Protein AF-0000000067822997 (afdb_homodimer)

Secondary structure (DSSP, 8-state):
---------------------EEEEEEEEEEEEEEEEE-TT--EEEEEEEEEEEE-TT--SS-SEEEEEEEEEE--HHHHHHHHHH--TT-EEEEEEEEEEEEEE-TTS-EEEEEEEEEEEEEEEEPPPP-----/---------------------EEEEEEEEEEEEEEEEE-TT--EEEEEEEEEEEE-TT--SS-SEEEEEEEEEE--HHHHHHHHHH--TT-EEEEEEEEEEEEEE-TTS-EEEEEEEEEEEEEEEEPPP------

Sequence (270 aa):
MLRSPITAITRTFSTSAPRAAFAKMQLLGNIGSITQRETKDGVPFLTYSLAVNRYNPQAAEDGNTVADWYNLSVFDEKHIAFFQNHLRGGAQLYVEADVRQRQIVNEEGEGRIVTSLRQTSFDVVRFPKKQEESSMLRSPITAITRTFSTSAPRAAFAKMQLLGNIGSITQRETKDGVPFLTYSLAVNRYNPQAAEDGNTVADWYNLSVFDEKHIAFFQNHLRGGAQLYVEADVRQRQIVNEEGEGRIVTSLRQTSFDVVRFPKKQEESS

pLDDT: mean 81.3, std 21.08, range [33.66, 98.81]

Structure (mmCIF, N/CA/C/O backbone):
data_AF-0000000067822997-model_v1
#
loop_
_entity.id
_entity.type
_entity.pdbx_description
1 polymer 'Single-stranded DNA-binding protein'
#
loop_
_atom_site.group_PDB
_atom_site.id
_atom_site.type_symbol
_atom_site.label_atom_id
_atom_site.label_alt_id
_atom_site.label_comp_id
_atom_site.label_asym_id
_atom_site.label_entity_id
_atom_site.label_seq_id
_atom_site.pdbx_PDB_ins_code
_atom_site.Cartn_x
_atom_site.Cartn_y
_atom_site.Cartn_z
_atom_site.occupancy
_atom_site.B_iso_or_equiv
_atom_site.auth_seq_id
_atom_site.auth_comp_id
_atom_site.auth_asym_id
_atom_site.auth_atom_id
_atom_site.pdbx_PDB_model_num
ATOM 1 N N . MET A 1 1 ? -41.469 34.719 -38.938 1 33.66 1 MET A N 1
ATOM 2 C CA . MET A 1 1 ? -40.125 34.75 -38.344 1 33.66 1 MET A CA 1
ATOM 3 C C . MET A 1 1 ? -40.062 33.969 -37.062 1 33.66 1 MET A C 1
ATOM 5 O O . MET A 1 1 ? -40.594 34.406 -36.031 1 33.66 1 MET A O 1
ATOM 9 N N . LEU A 1 2 ? -40.062 32.531 -37 1 40.56 2 LEU A N 1
ATOM 10 C CA . LEU A 1 2 ? -40.156 31.531 -35.938 1 40.56 2 LEU A CA 1
ATOM 11 C C . LEU A 1 2 ? -38.875 31.547 -35.094 1 40.56 2 LEU A C 1
ATOM 13 O O . LEU A 1 2 ? -37.781 31.281 -35.562 1 40.56 2 LEU A O 1
ATOM 17 N N . ARG A 1 3 ? -38.875 32.469 -34.062 1 46.41 3 ARG A N 1
ATOM 18 C CA . ARG A 1 3 ? -37.812 32.531 -33.094 1 46.41 3 ARG A CA 1
ATOM 19 C C . ARG A 1 3 ? -37.656 31.203 -32.344 1 46.41 3 ARG A C 1
ATOM 21 O O . ARG A 1 3 ? -38.594 30.734 -31.719 1 46.41 3 ARG A O 1
ATOM 28 N N . SER A 1 4 ? -36.812 30.344 -32.844 1 50.19 4 SER A N 1
ATOM 29 C CA . SER A 1 4 ? -36.469 29.094 -32.156 1 50.19 4 SER A CA 1
ATOM 30 C C . SER A 1 4 ? -35.844 29.359 -30.797 1 50.19 4 SER A C 1
ATOM 32 O O . SER A 1 4 ? -34.969 30.203 -30.656 1 50.19 4 SER A O 1
ATOM 34 N N . PRO A 1 5 ? -36.594 29.109 -29.766 1 53.88 5 PRO A N 1
ATOM 35 C CA . PRO A 1 5 ? -36.094 29.312 -28.406 1 53.88 5 PRO A CA 1
ATOM 36 C C . PRO A 1 5 ? -34.719 28.641 -28.203 1 53.88 5 PRO A C 1
ATOM 38 O O . PRO A 1 5 ? -34.438 27.594 -28.781 1 53.88 5 PRO A O 1
ATOM 41 N N . ILE A 1 6 ? -33.688 29.438 -27.984 1 47.06 6 ILE A N 1
ATOM 42 C CA . ILE A 1 6 ? -32.375 28.984 -27.562 1 47.06 6 ILE A CA 1
ATOM 43 C C . ILE A 1 6 ? -32.5 28.156 -26.297 1 47.06 6 ILE A C 1
ATOM 45 O O . ILE A 1 6 ? -33.031 28.609 -25.281 1 47.06 6 ILE A O 1
ATOM 49 N N . THR A 1 7 ? -32.594 26.875 -26.391 1 50.22 7 THR A N 1
ATOM 50 C CA . THR A 1 7 ? -32.531 25.969 -25.25 1 50.22 7 THR A CA 1
ATOM 51 C C . THR A 1 7 ? -31.203 26.188 -24.5 1 50.22 7 THR A C 1
ATOM 53 O O . THR A 1 7 ? -30.125 26.047 -25.078 1 50.22 7 THR A O 1
ATOM 56 N N . ALA A 1 8 ? -31.219 27.047 -23.484 1 43.88 8 ALA A N 1
ATOM 57 C CA . ALA A 1 8 ? -30.078 27.203 -22.594 1 43.88 8 ALA A CA 1
ATOM 58 C C . ALA A 1 8 ? -29.641 25.844 -22.031 1 43.88 8 ALA A C 1
ATOM 60 O O . ALA A 1 8 ? -30.469 25.078 -21.531 1 43.88 8 ALA A O 1
ATOM 61 N N . ILE A 1 9 ? -28.594 25.266 -22.5 1 37.78 9 ILE A N 1
ATOM 62 C CA . ILE A 1 9 ? -27.969 24.094 -21.922 1 37.78 9 ILE A CA 1
ATOM 63 C C . ILE A 1 9 ? -27.516 24.391 -20.5 1 37.78 9 ILE A C 1
ATOM 65 O O . ILE A 1 9 ? -26.656 25.234 -20.281 1 37.78 9 ILE A O 1
ATOM 69 N N . THR A 1 10 ? -28.391 24.359 -19.578 1 40.66 10 THR A N 1
ATOM 70 C CA . THR A 1 10 ? -27.969 24.422 -18.188 1 40.66 10 THR A CA 1
ATOM 71 C C . THR A 1 10 ? -26.859 23.406 -17.906 1 40.66 10 THR A C 1
ATOM 73 O O . THR A 1 10 ? -27.016 22.219 -18.188 1 40.66 10 THR A O 1
ATOM 76 N N . ARG A 1 11 ? -25.641 23.859 -17.984 1 37.78 11 ARG A N 1
ATOM 77 C CA . ARG A 1 11 ? -24.531 23.047 -17.516 1 37.78 11 ARG A CA 1
ATOM 78 C C . ARG A 1 11 ? -24.766 22.578 -16.078 1 37.78 11 ARG A C 1
ATOM 80 O O . ARG A 1 11 ? -24.875 23.406 -15.172 1 37.78 11 ARG A O 1
ATOM 87 N N . THR A 1 12 ? -25.469 21.531 -15.922 1 38.47 12 THR A N 1
ATOM 88 C CA . THR A 1 12 ? -25.578 20.859 -14.633 1 38.47 12 THR A CA 1
ATOM 89 C C . THR A 1 12 ? -24.203 20.688 -14 1 38.47 12 THR A C 1
ATOM 91 O O . THR A 1 12 ? -23.328 20.016 -14.555 1 38.47 12 THR A O 1
ATOM 94 N N . PHE A 1 13 ? -23.734 21.656 -13.289 1 36.03 13 PHE A N 1
ATOM 95 C CA . PHE A 1 13 ? -22.562 21.344 -12.469 1 36.03 13 PHE A CA 1
ATOM 96 C C . PHE A 1 13 ? -22.75 20.016 -11.734 1 36.03 13 PHE A C 1
ATOM 98 O O . PHE A 1 13 ? -23.719 19.859 -10.992 1 36.03 13 PHE A O 1
ATOM 105 N N . SER A 1 14 ? -22.438 19.016 -12.359 1 37.81 14 SER A N 1
ATOM 106 C CA . SER A 1 14 ? -22.375 17.75 -11.648 1 37.81 14 SER A CA 1
ATOM 107 C C . SER A 1 14 ? -21.734 17.922 -10.273 1 37.81 14 SER A C 1
ATOM 109 O O . SER A 1 14 ? -20.734 18.609 -10.125 1 37.81 14 SER A O 1
ATOM 111 N N . THR A 1 15 ? -22.5 18.047 -9.289 1 42.69 15 THR A N 1
ATOM 112 C CA . THR A 1 15 ? -22.031 18.031 -7.91 1 42.69 15 THR A CA 1
ATOM 113 C C . THR A 1 15 ? -20.812 17.109 -7.762 1 42.69 15 THR A C 1
ATOM 115 O O . THR A 1 15 ? -20.891 15.93 -8.086 1 42.69 15 THR A O 1
ATOM 118 N N . SER A 1 16 ? -19.641 17.578 -7.93 1 41.59 16 SER A N 1
ATOM 119 C CA . SER A 1 16 ? -18.438 16.797 -7.707 1 41.59 16 SER A CA 1
ATOM 120 C C . SER A 1 16 ? -18.531 15.969 -6.43 1 41.59 16 SER A C 1
ATOM 122 O O . SER A 1 16 ? -18.766 16.516 -5.352 1 41.59 16 SER A O 1
ATOM 124 N N . ALA A 1 17 ? -19.125 14.836 -6.469 1 43.78 17 ALA A N 1
ATOM 125 C CA . ALA A 1 17 ? -19.125 13.922 -5.324 1 43.78 17 ALA A CA 1
ATOM 126 C C . ALA A 1 17 ? -17.828 14.031 -4.531 1 43.78 17 ALA A C 1
ATOM 128 O O . ALA A 1 17 ? -16.75 14.172 -5.109 1 43.78 17 ALA A O 1
ATOM 129 N N . PRO A 1 18 ? -17.891 14.57 -3.277 1 50.75 18 PRO A N 1
ATOM 130 C CA . PRO A 1 18 ? -16.688 14.609 -2.441 1 50.75 18 PRO A CA 1
ATOM 131 C C . PRO A 1 18 ? -15.719 13.461 -2.746 1 50.75 18 PRO A C 1
ATOM 133 O O . PRO A 1 18 ? -16.156 12.32 -2.932 1 50.75 18 PRO A O 1
ATOM 136 N N . ARG A 1 19 ? -14.695 13.781 -3.498 1 57.59 19 ARG A N 1
ATOM 137 C CA . ARG A 1 19 ? -13.742 12.742 -3.891 1 57.59 19 ARG A CA 1
ATOM 138 C C . ARG A 1 19 ? -13.445 11.805 -2.727 1 57.59 19 ARG A C 1
ATOM 140 O O . ARG A 1 19 ? -13.023 12.242 -1.658 1 57.59 19 ARG A O 1
ATOM 147 N N . ALA A 1 20 ? -13.992 10.617 -2.684 1 72.12 20 ALA A N 1
ATOM 148 C CA . ALA A 1 20 ? -13.93 9.57 -1.663 1 72.12 20 ALA A CA 1
ATOM 149 C C . ALA A 1 20 ? -12.484 9.188 -1.361 1 72.12 20 ALA A C 1
ATOM 151 O O . ALA A 1 20 ? -11.648 9.117 -2.27 1 72.12 20 ALA A O 1
ATOM 152 N N . ALA A 1 21 ? -11.992 9.266 -0.079 1 86.31 21 ALA A N 1
ATOM 153 C CA . ALA A 1 21 ? -10.711 8.742 0.407 1 86.31 21 ALA A CA 1
ATOM 154 C C . ALA A 1 21 ? -10.422 7.371 -0.189 1 86.31 21 ALA A C 1
ATOM 156 O O . ALA A 1 21 ? -11.344 6.59 -0.443 1 86.31 21 ALA A O 1
ATOM 157 N N . PHE A 1 22 ? -9.195 7.242 -0.663 1 94.56 22 PHE A N 1
ATOM 158 C CA . PHE A 1 22 ? -8.828 5.922 -1.162 1 94.56 22 PHE A CA 1
ATOM 159 C C . PHE A 1 22 ? -7.395 5.574 -0.777 1 94.56 22 PHE A C 1
ATOM 161 O O . PHE A 1 22 ? -6.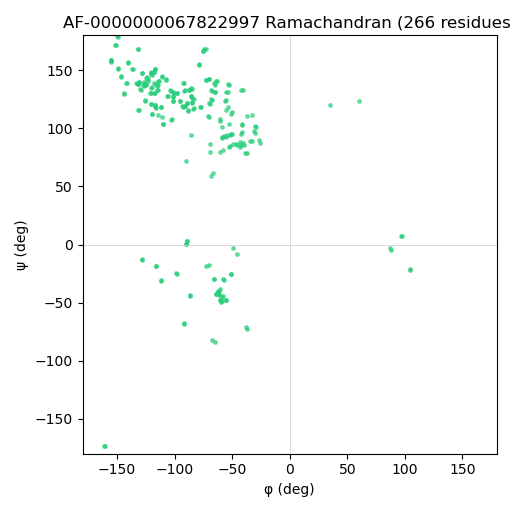613 6.453 -0.41 1 94.56 22 PHE A O 1
ATOM 168 N N . ALA A 1 23 ? -7.105 4.262 -0.738 1 97.38 23 ALA A N 1
ATOM 169 C CA . ALA A 1 23 ? -5.77 3.682 -0.617 1 97.38 23 ALA A CA 1
ATOM 170 C C . ALA A 1 23 ? -5.551 2.588 -1.659 1 97.38 23 ALA A C 1
ATOM 172 O O . ALA A 1 23 ? -6.258 1.578 -1.667 1 97.38 23 ALA A O 1
ATOM 173 N N . LYS A 1 24 ? -4.602 2.854 -2.545 1 98.06 24 LYS A N 1
ATOM 174 C CA . LYS A 1 24 ? -4.301 1.916 -3.623 1 98.06 24 LYS A CA 1
ATOM 175 C C . LYS A 1 24 ? -2.809 1.603 -3.682 1 98.06 24 LYS A C 1
ATOM 177 O O . LYS A 1 24 ? -1.977 2.459 -3.375 1 98.06 24 LYS A O 1
ATOM 182 N N . MET A 1 25 ? -2.557 0.343 -4.102 1 98.69 25 MET A N 1
ATOM 183 C CA . MET A 1 25 ? -1.164 -0.068 -4.25 1 98.69 25 MET A CA 1
ATOM 184 C C . MET A 1 25 ? -0.896 -0.591 -5.656 1 98.69 25 MET A C 1
ATOM 186 O O . MET A 1 25 ? -1.765 -1.218 -6.266 1 98.69 25 MET A O 1
ATOM 190 N N . GLN A 1 26 ? 0.27 -0.285 -6.137 1 98.5 26 GLN A N 1
ATOM 191 C CA . GLN A 1 26 ? 0.81 -0.817 -7.383 1 98.5 26 GLN A CA 1
ATOM 192 C C . GLN A 1 26 ? 2.066 -1.645 -7.129 1 98.5 26 GLN A C 1
ATOM 194 O O . GLN A 1 26 ? 2.988 -1.19 -6.449 1 98.5 26 GLN A O 1
ATOM 199 N N . LEU A 1 27 ? 2.047 -2.83 -7.703 1 98.06 27 LEU A N 1
ATOM 200 C CA . LEU A 1 27 ? 3.141 -3.762 -7.441 1 98.06 27 LEU A CA 1
ATOM 201 C C . LEU A 1 27 ? 3.664 -4.359 -8.742 1 98.06 27 LEU A C 1
ATOM 203 O O . LEU A 1 27 ? 2.885 -4.668 -9.648 1 98.06 27 LEU A O 1
ATOM 207 N N . LEU A 1 28 ? 4.922 -4.438 -8.789 1 97.75 28 LEU A N 1
ATOM 208 C CA . LEU A 1 28 ? 5.582 -5.266 -9.789 1 97.75 28 LEU A CA 1
ATOM 209 C C . LEU A 1 28 ? 6.426 -6.352 -9.133 1 97.75 28 LEU A C 1
ATOM 211 O O . LEU A 1 28 ? 7.391 -6.047 -8.422 1 97.75 28 LEU A O 1
ATOM 215 N N . GLY A 1 29 ? 6.008 -7.531 -9.312 1 96.94 29 GLY A N 1
ATOM 216 C CA . GLY A 1 29 ? 6.695 -8.633 -8.656 1 96.94 29 GLY A CA 1
ATOM 217 C C . GLY A 1 29 ? 6.398 -9.984 -9.289 1 96.94 29 GLY A C 1
ATOM 218 O O . GLY A 1 29 ? 5.777 -10.055 -10.352 1 96.94 29 GLY A O 1
ATOM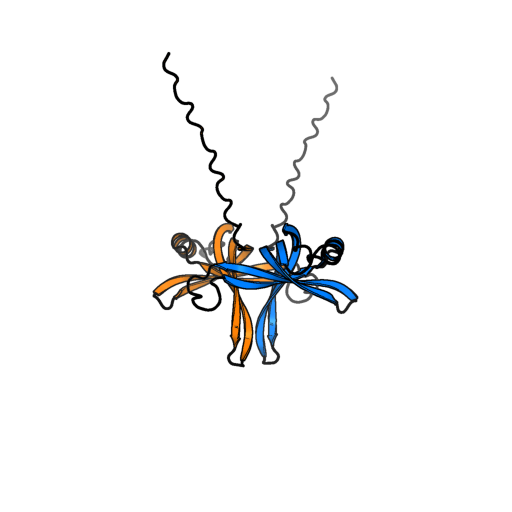 219 N N . ASN A 1 30 ? 6.902 -11.07 -8.641 1 96.38 30 ASN A N 1
ATOM 220 C CA . ASN A 1 30 ? 6.734 -12.438 -9.125 1 96.38 30 ASN A CA 1
ATOM 221 C C . ASN A 1 30 ? 5.863 -13.266 -8.18 1 96.38 30 ASN A C 1
ATOM 223 O O . ASN A 1 30 ? 6.023 -13.195 -6.961 1 96.38 30 ASN A O 1
ATOM 227 N N . ILE A 1 31 ? 5.062 -14.055 -8.844 1 97.88 31 ILE A N 1
ATOM 228 C CA . ILE A 1 31 ? 4.195 -14.914 -8.039 1 97.88 31 ILE A CA 1
ATOM 229 C C . ILE A 1 31 ? 5.039 -15.953 -7.305 1 97.88 31 ILE A C 1
ATOM 231 O O . ILE A 1 31 ? 5.93 -16.562 -7.895 1 97.88 31 ILE A O 1
ATOM 235 N N . GLY A 1 32 ? 4.77 -16.078 -6.07 1 97 32 GLY A N 1
ATOM 236 C CA . GLY A 1 32 ? 5.324 -17.188 -5.297 1 97 32 GLY A CA 1
ATOM 237 C C . GLY A 1 32 ? 4.426 -18.406 -5.262 1 97 32 GLY A C 1
ATOM 238 O O . GLY A 1 32 ? 4.73 -19.422 -5.891 1 97 32 GLY A O 1
ATOM 239 N N . SER A 1 33 ? 3.279 -18.25 -4.59 1 97.56 33 SER A N 1
ATOM 240 C CA . SER A 1 33 ? 2.311 -19.328 -4.473 1 97.56 33 SER A CA 1
ATOM 241 C C . SER A 1 33 ? 0.886 -18.828 -4.68 1 97.56 33 SER A C 1
ATOM 243 O O . SER A 1 33 ? 0.601 -17.656 -4.445 1 97.56 33 SER A O 1
ATOM 245 N N . ILE A 1 34 ? 0.099 -19.781 -5.176 1 98 34 ILE A N 1
ATOM 246 C CA . ILE A 1 34 ? -1.312 -19.484 -5.395 1 98 34 ILE A CA 1
ATOM 247 C C . ILE A 1 34 ? -2.176 -20.453 -4.59 1 98 34 ILE A C 1
ATOM 249 O O . ILE A 1 34 ? -1.945 -21.656 -4.609 1 98 34 ILE A O 1
ATOM 253 N N . THR A 1 35 ? -3.133 -19.922 -3.855 1 98.25 35 THR A N 1
ATOM 254 C CA . THR A 1 35 ? -4 -20.734 -3.02 1 98.25 35 THR A CA 1
ATOM 255 C C . THR A 1 35 ? -5.465 -20.406 -3.268 1 98.25 35 THR A C 1
ATOM 257 O O . THR A 1 35 ? -5.844 -19.219 -3.295 1 98.25 35 THR A O 1
ATOM 260 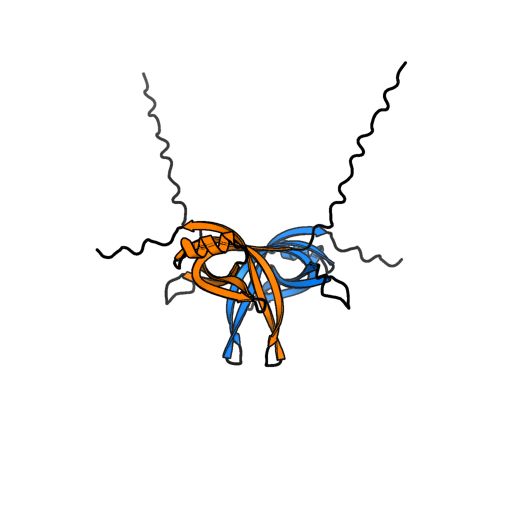N N . GLN A 1 36 ? -6.211 -21.469 -3.42 1 97.31 36 GLN A N 1
ATOM 261 C CA . GLN A 1 36 ? -7.652 -21.266 -3.527 1 97.31 36 GLN A CA 1
ATOM 262 C C . GLN A 1 36 ? -8.305 -21.203 -2.148 1 97.31 36 GLN A C 1
ATOM 264 O O . GLN A 1 36 ? -7.949 -21.969 -1.25 1 97.31 36 GLN A O 1
ATOM 269 N N . ARG A 1 37 ? -9.203 -20.188 -2 1 97.38 37 ARG A N 1
ATOM 270 C CA . ARG A 1 37 ? -9.883 -19.984 -0.725 1 97.38 37 ARG A CA 1
ATOM 271 C C . ARG A 1 37 ? -11.383 -19.812 -0.924 1 97.38 37 ARG A C 1
ATOM 273 O O . ARG A 1 37 ? -11.867 -19.797 -2.059 1 97.38 37 ARG A O 1
ATOM 280 N N . GLU A 1 38 ? -12.086 -19.875 0.251 1 96.69 38 GLU A N 1
ATOM 281 C CA . GLU A 1 38 ? -13.516 -19.609 0.293 1 96.69 38 GLU A CA 1
ATOM 282 C C . GLU A 1 38 ? -13.906 -18.844 1.552 1 96.69 38 GLU A C 1
ATOM 284 O O . GLU A 1 38 ? -13.398 -19.125 2.639 1 96.69 38 GLU A O 1
ATOM 289 N N . THR A 1 39 ? -14.812 -17.875 1.353 1 96 39 THR A N 1
ATOM 290 C CA . THR A 1 39 ? -15.312 -17.156 2.52 1 96 39 THR A CA 1
ATOM 291 C C . THR A 1 39 ? -16.25 -18.031 3.336 1 96 39 THR A C 1
ATOM 293 O O . THR A 1 39 ? -16.625 -19.125 2.902 1 96 39 THR A O 1
ATOM 296 N N . LYS A 1 40 ? -16.5 -17.484 4.5 1 94.5 40 LYS A N 1
ATOM 297 C CA . LYS A 1 40 ? -17.438 -18.219 5.371 1 94.5 40 LYS A CA 1
ATOM 298 C C . LYS A 1 40 ? -18.781 -18.422 4.688 1 94.5 40 LYS A C 1
ATOM 300 O O . LYS A 1 40 ? -19.422 -19.453 4.879 1 94.5 40 LYS A O 1
ATOM 305 N N . ASP A 1 41 ? -19.203 -17.547 3.803 1 94.06 41 ASP A N 1
ATOM 306 C CA . ASP A 1 41 ? -20.484 -17.594 3.117 1 94.06 41 ASP A CA 1
ATOM 307 C C . ASP A 1 41 ? -20.375 -18.375 1.807 1 94.06 41 ASP A C 1
ATOM 309 O O . ASP A 1 41 ? -21.312 -18.359 0.994 1 94.06 41 ASP A O 1
ATOM 313 N N . GLY A 1 42 ? -19.203 -18.891 1.475 1 94.69 42 GLY A N 1
ATOM 314 C CA . GLY A 1 42 ? -19.062 -19.781 0.333 1 94.69 42 GLY A CA 1
ATOM 315 C C . GLY A 1 42 ? -18.578 -19.078 -0.918 1 94.69 42 GLY A C 1
ATOM 316 O O . GLY A 1 42 ? -18.609 -19.641 -2.012 1 94.69 42 GLY A O 1
ATOM 317 N N . VAL A 1 43 ? -18.234 -17.875 -0.758 1 95.38 43 VAL A N 1
ATOM 318 C CA . VAL A 1 43 ? -17.766 -17.125 -1.922 1 95.38 43 VAL A CA 1
ATOM 319 C C . VAL A 1 43 ? -16.312 -17.531 -2.223 1 95.38 43 VAL A C 1
ATOM 321 O O . VAL A 1 43 ? -15.43 -17.344 -1.384 1 95.38 43 VAL A O 1
ATOM 324 N N . PRO A 1 44 ? -16.141 -18.094 -3.428 1 96.75 44 PRO A N 1
ATOM 325 C CA . PRO A 1 44 ? -14.766 -18.453 -3.779 1 96.75 44 PRO A CA 1
ATOM 326 C C . PRO A 1 44 ? -13.883 -17.234 -4.031 1 96.75 44 PRO A C 1
ATOM 328 O O . PRO A 1 44 ? -14.359 -16.219 -4.559 1 96.75 44 PRO A O 1
ATOM 331 N N . PHE A 1 45 ? -12.625 -17.297 -3.605 1 98.12 45 PHE A N 1
ATOM 332 C CA . PHE A 1 45 ? -11.609 -16.312 -3.969 1 98.12 45 PHE A CA 1
ATOM 333 C C . PHE A 1 45 ? -10.227 -16.953 -3.986 1 98.12 45 PHE A C 1
ATOM 335 O O . PHE A 1 45 ? -10.086 -18.156 -3.775 1 98.12 45 PHE A O 1
ATOM 342 N N . LEU A 1 46 ? -9.258 -16.219 -4.461 1 98.19 46 LEU A N 1
ATOM 343 C CA . LEU A 1 46 ? -7.883 -16.688 -4.609 1 98.19 46 LEU A CA 1
ATOM 344 C C . LEU A 1 46 ? -6.914 -15.75 -3.887 1 98.19 46 LEU A C 1
ATOM 346 O O . LEU A 1 46 ? -7.117 -14.539 -3.863 1 98.19 46 LEU A O 1
ATOM 350 N N . THR A 1 47 ? -5.973 -16.344 -3.215 1 98.62 47 THR A N 1
ATOM 351 C CA . THR A 1 47 ? -4.875 -15.539 -2.695 1 98.62 47 THR A CA 1
ATOM 352 C C . THR A 1 47 ? -3.549 -15.953 -3.328 1 98.62 47 THR A C 1
ATOM 354 O O . THR A 1 47 ? -3.4 -17.094 -3.77 1 98.62 47 THR A O 1
ATOM 357 N N . TYR A 1 48 ? -2.645 -15.055 -3.432 1 98.62 48 TYR A N 1
ATOM 358 C CA . TYR A 1 48 ? -1.3 -15.391 -3.885 1 98.62 48 TYR A CA 1
ATOM 359 C C . TYR A 1 48 ? -0.265 -14.461 -3.254 1 98.62 48 TYR A C 1
ATOM 361 O O . TYR A 1 48 ? -0.591 -13.352 -2.836 1 98.62 48 TYR A O 1
ATOM 369 N N . SER A 1 49 ? 0.868 -15 -3.123 1 97.81 49 SER A N 1
ATOM 370 C CA . SER A 1 49 ? 1.993 -14.195 -2.66 1 97.81 49 SER A CA 1
ATOM 371 C C . SER A 1 49 ? 2.766 -13.602 -3.834 1 97.81 49 SER A C 1
ATOM 373 O O . SER A 1 49 ? 2.945 -14.258 -4.863 1 97.81 49 SER A O 1
ATOM 375 N N . LEU A 1 50 ? 3.17 -12.375 -3.715 1 97.56 50 LEU A N 1
ATOM 376 C CA . LEU A 1 50 ? 3.951 -11.664 -4.719 1 97.56 50 LEU A CA 1
ATOM 377 C C . LEU A 1 50 ? 5.285 -11.203 -4.145 1 97.56 50 LEU A C 1
ATOM 379 O O . LEU A 1 50 ? 5.316 -10.469 -3.154 1 97.56 50 LEU A O 1
ATOM 383 N N . ALA A 1 51 ? 6.324 -11.68 -4.789 1 95.75 51 ALA A N 1
ATOM 384 C CA . ALA A 1 51 ? 7.672 -11.289 -4.375 1 95.75 51 ALA A CA 1
ATOM 385 C C . ALA A 1 51 ? 8.117 -10.016 -5.086 1 95.75 51 ALA A C 1
ATOM 387 O O . ALA A 1 51 ? 8.258 -10 -6.312 1 95.75 51 ALA A O 1
ATOM 388 N N . VAL A 1 52 ? 8.328 -8.961 -4.34 1 95.06 52 VAL A N 1
ATOM 389 C CA . VAL A 1 52 ? 8.906 -7.734 -4.867 1 95.06 52 VAL A CA 1
ATOM 390 C C . VAL A 1 52 ? 10.375 -7.641 -4.453 1 95.06 52 VAL A C 1
ATOM 392 O O . VAL A 1 52 ? 10.68 -7.371 -3.289 1 95.06 52 VAL A O 1
ATOM 395 N N . ASN A 1 53 ? 11.234 -7.848 -5.43 1 89.38 53 ASN A N 1
ATOM 396 C CA . ASN A 1 53 ? 12.664 -7.934 -5.168 1 89.38 53 ASN A CA 1
ATOM 397 C C . ASN A 1 53 ? 13.328 -6.559 -5.191 1 89.38 53 ASN A C 1
ATOM 399 O O . ASN A 1 53 ? 13.031 -5.738 -6.062 1 89.38 53 ASN A O 1
ATOM 403 N N . ARG A 1 54 ? 14.117 -6.434 -4.121 1 81.44 54 ARG A N 1
ATOM 404 C CA . ARG A 1 54 ? 14.859 -5.176 -4.043 1 81.44 54 ARG A CA 1
ATOM 405 C C . ARG A 1 54 ? 16.359 -5.434 -3.941 1 81.44 54 ARG A C 1
ATOM 407 O O . ARG A 1 54 ? 16.781 -6.445 -3.383 1 81.44 54 ARG A O 1
ATOM 414 N N . TYR A 1 55 ? 17.078 -4.531 -4.645 1 71.44 55 TYR A N 1
ATOM 415 C CA . TYR A 1 55 ? 18.531 -4.617 -4.527 1 71.44 55 TYR A CA 1
ATOM 416 C C . TYR A 1 55 ? 19 -4.168 -3.148 1 71.44 55 TYR A C 1
ATOM 418 O O . TYR A 1 55 ? 18.531 -3.15 -2.631 1 71.44 55 TYR A O 1
ATOM 426 N N . ASN A 1 56 ? 19.5 -5.086 -2.289 1 64.62 56 ASN A N 1
ATOM 427 C CA . ASN A 1 56 ? 20.109 -4.719 -1.013 1 64.62 56 ASN A CA 1
ATOM 428 C C . ASN A 1 56 ? 21.609 -4.965 -1.018 1 64.62 56 ASN A C 1
ATOM 430 O O . ASN A 1 56 ? 22.062 -6.109 -0.93 1 64.62 56 ASN A O 1
ATOM 434 N N . PRO A 1 57 ? 22.391 -3.871 -1.148 1 61.72 57 PRO A N 1
ATOM 435 C CA . PRO A 1 57 ? 23.844 -4.039 -1.178 1 61.72 57 PRO A CA 1
ATOM 436 C C . PRO A 1 57 ? 24.391 -4.676 0.098 1 61.72 57 PRO A C 1
ATOM 438 O O . PRO A 1 57 ? 25.438 -5.328 0.068 1 61.72 57 PRO A O 1
ATOM 441 N N . GLN A 1 58 ? 23.828 -4.316 1.22 1 58.84 58 GLN A N 1
ATOM 442 C CA . GLN A 1 58 ? 24.391 -4.816 2.473 1 58.84 58 GLN A CA 1
ATOM 443 C C . GLN A 1 58 ? 24.078 -6.297 2.664 1 58.84 58 GLN A C 1
ATOM 445 O O . GLN A 1 58 ? 24.641 -6.953 3.535 1 58.84 58 GLN A O 1
ATOM 450 N N . ALA A 1 59 ? 23.188 -6.707 2 1 56.53 59 ALA A N 1
ATOM 451 C CA . ALA A 1 59 ? 22.891 -8.133 2.113 1 56.53 59 ALA A CA 1
ATOM 452 C C . ALA A 1 59 ? 24.047 -8.977 1.55 1 56.53 59 ALA A C 1
ATOM 454 O O . ALA A 1 59 ? 24.188 -9.086 0.331 1 56.53 59 ALA A O 1
ATOM 455 N N . ALA A 1 60 ? 25.219 -8.844 2.145 1 46.84 60 ALA A N 1
ATOM 456 C CA . ALA A 1 60 ? 26.469 -9.516 1.774 1 46.84 60 ALA A CA 1
ATOM 457 C C . ALA A 1 60 ? 26.188 -10.953 1.319 1 46.84 60 ALA A C 1
ATOM 459 O O . ALA A 1 60 ? 26.766 -11.406 0.326 1 46.84 60 ALA A O 1
ATOM 460 N N . GLU A 1 61 ? 25.844 -11.852 2.355 1 48.25 61 GLU A N 1
ATOM 461 C CA . GLU A 1 61 ? 26.156 -13.273 2.201 1 48.25 61 GLU A CA 1
ATOM 462 C C . GLU A 1 61 ? 25.312 -13.906 1.103 1 48.25 61 GLU A C 1
ATOM 464 O O . GLU A 1 61 ? 25.812 -14.703 0.306 1 48.25 61 GLU A O 1
ATOM 469 N N . ASP A 1 62 ? 23.938 -14.359 1.321 1 46.41 62 ASP A N 1
ATOM 470 C CA . ASP A 1 62 ? 23.172 -15.281 0.487 1 46.41 62 ASP A CA 1
ATOM 471 C C . ASP A 1 62 ? 22.406 -14.523 -0.595 1 46.41 62 ASP A C 1
ATOM 473 O O . ASP A 1 62 ? 21.281 -14.055 -0.358 1 46.41 62 ASP A O 1
ATOM 477 N N . GLY A 1 63 ? 23 -13.953 -1.652 1 54.22 63 GLY A N 1
ATOM 478 C CA . GLY A 1 63 ? 22.625 -13.258 -2.867 1 54.22 63 GLY A CA 1
ATOM 479 C C . GLY A 1 63 ? 21.844 -11.984 -2.598 1 54.22 63 GLY A C 1
ATOM 480 O O . GLY A 1 63 ? 21.188 -11.852 -1.56 1 54.22 63 GLY A O 1
ATOM 481 N N . ASN A 1 64 ? 22.266 -10.703 -3.096 1 62.84 64 ASN A N 1
ATOM 482 C CA . ASN A 1 64 ? 22.062 -9.258 -3.01 1 62.84 64 ASN A CA 1
ATOM 483 C C . ASN A 1 64 ? 20.594 -8.891 -3.125 1 62.84 64 ASN A C 1
ATOM 485 O O . ASN A 1 64 ? 20.234 -7.711 -3.055 1 62.84 64 ASN A O 1
ATOM 489 N N . THR A 1 65 ? 19.703 -9.945 -3.352 1 68.06 65 THR A N 1
ATOM 490 C CA . THR A 1 65 ? 18.328 -9.492 -3.592 1 68.06 65 THR A CA 1
ATOM 491 C C . THR A 1 65 ? 17.406 -9.953 -2.473 1 68.06 65 THR A C 1
ATOM 493 O O . THR A 1 65 ? 17.422 -11.125 -2.086 1 68.06 65 THR A O 1
ATOM 496 N N . VAL A 1 66 ? 16.875 -9.094 -1.631 1 80.06 66 VAL A N 1
ATOM 497 C CA . VAL A 1 66 ? 15.859 -9.367 -0.615 1 80.06 66 VAL A CA 1
ATOM 498 C C . VAL A 1 66 ? 14.469 -9.117 -1.187 1 80.06 66 VAL A C 1
ATOM 500 O O . VAL A 1 66 ? 14.258 -8.133 -1.899 1 80.06 66 VAL A O 1
ATOM 503 N N . ALA A 1 67 ? 13.555 -10.133 -0.936 1 87.75 67 ALA A N 1
ATOM 504 C CA . ALA A 1 67 ? 12.195 -9.984 -1.445 1 87.75 67 ALA A CA 1
ATOM 505 C C . ALA A 1 67 ? 11.242 -9.523 -0.345 1 87.75 67 ALA A C 1
ATOM 507 O O . ALA A 1 67 ? 11.312 -10.008 0.785 1 87.75 67 ALA A O 1
ATOM 508 N N . ASP A 1 68 ? 10.469 -8.5 -0.645 1 92 68 ASP A N 1
ATOM 509 C CA . ASP A 1 68 ? 9.273 -8.195 0.137 1 92 68 ASP A CA 1
ATOM 510 C C . ASP A 1 68 ? 8.07 -8.992 -0.356 1 92 68 ASP A C 1
ATOM 512 O O . ASP A 1 68 ? 7.742 -8.961 -1.544 1 92 68 ASP A O 1
ATOM 516 N N . TRP A 1 69 ? 7.445 -9.656 0.563 1 93.38 69 TRP A N 1
ATOM 517 C CA . TRP A 1 69 ? 6.328 -10.5 0.167 1 93.38 69 TRP A CA 1
ATOM 518 C C . TRP A 1 69 ? 4.996 -9.828 0.473 1 93.38 69 TRP A C 1
ATOM 520 O O . TRP A 1 69 ? 4.766 -9.367 1.596 1 93.38 69 TRP A O 1
ATOM 530 N N . TYR A 1 70 ? 4.199 -9.766 -0.542 1 96.44 70 TYR A N 1
ATOM 531 C CA . TYR A 1 70 ? 2.85 -9.227 -0.435 1 96.44 70 TYR A CA 1
ATOM 532 C C . TYR A 1 70 ? 1.809 -10.312 -0.679 1 96.44 70 TYR A C 1
ATOM 534 O O . TYR A 1 70 ? 1.91 -11.078 -1.645 1 96.44 70 TYR A O 1
ATOM 542 N N . ASN A 1 71 ? 0.849 -10.344 0.196 1 96.69 71 ASN A N 1
ATOM 543 C CA . ASN A 1 71 ? -0.259 -11.273 0.01 1 96.69 71 ASN A CA 1
ATOM 544 C C . ASN A 1 71 ? -1.491 -10.578 -0.553 1 96.69 71 ASN A C 1
ATOM 546 O O . ASN A 1 71 ? -2.016 -9.641 0.06 1 96.69 71 ASN A O 1
ATOM 550 N N . LEU A 1 72 ? -1.968 -11.07 -1.686 1 98.5 72 LEU A N 1
ATOM 551 C CA . LEU A 1 72 ? -3.092 -10.43 -2.365 1 98.5 72 LEU A CA 1
ATOM 552 C C . LEU A 1 72 ? -4.285 -11.383 -2.449 1 98.5 72 LEU A C 1
ATOM 554 O O . LEU A 1 72 ? -4.109 -12.594 -2.596 1 98.5 72 LEU A O 1
ATOM 558 N N . SER A 1 73 ? -5.43 -10.789 -2.42 1 98.69 73 SER A N 1
ATOM 559 C CA . SER A 1 73 ? -6.672 -11.531 -2.615 1 98.69 73 SER A CA 1
ATOM 560 C C . SER A 1 73 ? -7.332 -11.164 -3.938 1 98.69 73 SER A C 1
ATOM 562 O O . SER A 1 73 ? -7.336 -10 -4.332 1 98.69 73 SER A O 1
ATOM 564 N N . VAL A 1 74 ? -7.949 -12.148 -4.551 1 98.75 74 VAL A N 1
ATOM 565 C CA . VAL A 1 74 ? -8.633 -11.984 -5.828 1 98.75 74 VAL A CA 1
ATOM 566 C C . VAL A 1 74 ? -10.07 -12.477 -5.715 1 98.75 74 VAL A C 1
ATOM 568 O O . VAL A 1 74 ? -10.312 -13.648 -5.41 1 98.75 74 VAL A O 1
ATOM 571 N N . PHE A 1 75 ? -10.984 -11.547 -6.059 1 98.19 75 PHE A N 1
ATOM 572 C CA . PHE A 1 75 ? -12.391 -11.914 -5.93 1 98.19 75 PHE A CA 1
ATOM 573 C C . PHE A 1 75 ? -13.078 -11.922 -7.289 1 98.19 75 PHE A C 1
ATOM 575 O O . PHE A 1 75 ? -14.156 -12.484 -7.445 1 98.19 75 PHE A O 1
ATOM 582 N N . ASP A 1 76 ? -12.508 -11.281 -8.266 1 97.62 76 ASP A N 1
ATOM 583 C CA . ASP A 1 76 ? -13.086 -11.234 -9.609 1 97.62 76 ASP A CA 1
ATOM 584 C C . ASP A 1 76 ? -13.047 -12.609 -10.273 1 97.62 76 ASP A C 1
ATOM 586 O O . ASP A 1 76 ? -11.977 -13.195 -10.445 1 97.62 76 ASP A O 1
ATOM 590 N N . GLU A 1 77 ? -14.164 -13.039 -10.68 1 96.88 77 GLU A N 1
ATOM 591 C CA . GLU A 1 77 ? -14.273 -14.391 -11.219 1 96.88 77 GLU A CA 1
ATOM 592 C C . GLU A 1 77 ? -13.422 -14.562 -12.469 1 96.88 77 GLU A C 1
ATOM 594 O O . GLU A 1 77 ? -12.812 -15.617 -12.672 1 96.88 77 GLU A O 1
ATOM 599 N N . LYS A 1 78 ? -13.438 -13.555 -13.273 1 97.88 78 LYS A N 1
ATOM 600 C CA . LYS A 1 78 ? -12.633 -13.625 -14.492 1 97.88 78 LYS A CA 1
ATOM 601 C C . LYS A 1 78 ? -11.148 -13.695 -14.172 1 97.88 78 LYS A C 1
ATOM 603 O O . LYS A 1 78 ? -10.398 -14.43 -14.82 1 97.88 78 LYS A O 1
ATOM 608 N N . HIS A 1 79 ? -10.68 -12.906 -13.211 1 98.5 79 HIS A N 1
ATOM 609 C CA . HIS A 1 79 ? -9.289 -12.953 -12.773 1 98.5 79 HIS A CA 1
ATOM 610 C C . HIS A 1 79 ? -8.938 -14.32 -12.211 1 98.5 79 HIS A C 1
ATOM 612 O O . HIS A 1 79 ? -7.883 -14.875 -12.531 1 98.5 79 HIS A O 1
ATOM 618 N N . ILE A 1 80 ? -9.844 -14.859 -11.398 1 98.12 80 ILE A N 1
ATOM 619 C CA . ILE A 1 80 ? -9.617 -16.156 -10.773 1 98.12 80 ILE A CA 1
ATOM 620 C C . ILE A 1 80 ? -9.414 -17.219 -11.852 1 98.12 80 ILE A C 1
ATOM 622 O O . ILE A 1 80 ? -8.461 -18.016 -11.781 1 98.12 80 ILE A O 1
ATOM 626 N N . ALA A 1 81 ? -10.273 -17.25 -12.797 1 97.69 81 ALA A N 1
ATOM 627 C CA . ALA A 1 81 ? -10.188 -18.219 -13.883 1 97.69 81 ALA A CA 1
ATOM 628 C C . ALA A 1 81 ? -8.859 -18.078 -14.625 1 97.69 81 ALA A C 1
ATOM 630 O O . ALA A 1 81 ? -8.219 -19.094 -14.945 1 97.69 81 ALA A O 1
ATOM 631 N N . PHE A 1 82 ? -8.508 -16.859 -14.906 1 98.19 82 PHE A N 1
ATOM 632 C CA . PHE A 1 82 ? -7.262 -16.625 -15.617 1 98.19 82 PHE A CA 1
ATOM 633 C C . PHE A 1 82 ? -6.074 -17.156 -14.828 1 98.19 82 PHE A C 1
ATOM 635 O O . PHE A 1 82 ? -5.195 -17.828 -15.383 1 98.19 82 PHE A O 1
ATOM 642 N N . PHE A 1 83 ? -6.031 -16.828 -13.531 1 98.19 83 PHE A N 1
ATOM 643 C CA . PHE A 1 83 ? -4.961 -17.312 -12.664 1 98.19 83 PHE A CA 1
ATOM 644 C C . PHE A 1 83 ? -4.875 -18.828 -12.711 1 98.19 83 PHE A C 1
ATOM 646 O O . PHE A 1 83 ? -3.787 -19.391 -12.875 1 98.19 83 PHE A O 1
ATOM 653 N N . GLN A 1 84 ? -5.969 -19.516 -12.578 1 96.31 84 GLN A N 1
ATOM 654 C CA . GLN A 1 84 ? -6.02 -20.969 -12.477 1 96.31 84 GLN A CA 1
ATOM 655 C C . GLN A 1 84 ? -5.566 -21.625 -13.773 1 96.31 84 GLN A C 1
ATOM 657 O O . GLN A 1 84 ? -4.938 -22.688 -13.75 1 96.31 84 GLN A O 1
ATOM 662 N N . ASN A 1 85 ? -5.793 -20.938 -14.836 1 96.19 85 ASN A N 1
ATOM 663 C CA . ASN A 1 85 ? -5.57 -21.578 -16.125 1 96.19 85 ASN A CA 1
ATOM 664 C C . ASN A 1 85 ? -4.215 -21.203 -16.719 1 96.19 85 ASN A C 1
ATOM 666 O O . ASN A 1 85 ? -3.652 -21.938 -17.531 1 96.19 85 ASN A O 1
ATOM 670 N N . HIS A 1 86 ? -3.703 -20.031 -16.297 1 96.44 86 HIS A N 1
ATOM 671 C CA . HIS A 1 86 ? -2.586 -19.531 -17.078 1 96.44 86 HIS A CA 1
ATOM 672 C C . HIS A 1 86 ? -1.396 -19.172 -16.203 1 96.44 86 HIS A C 1
ATOM 674 O O . HIS A 1 86 ? -0.288 -18.953 -16.688 1 96.44 86 HIS A O 1
ATOM 680 N N . LEU A 1 87 ? -1.641 -19.125 -14.898 1 97.31 87 LEU A N 1
ATOM 681 C CA . LEU A 1 87 ? -0.567 -18.594 -14.062 1 97.31 87 LEU A CA 1
ATOM 682 C C . LEU A 1 87 ? -0.121 -19.625 -13.031 1 97.31 87 LEU A C 1
ATOM 684 O O . LEU A 1 87 ? -0.913 -20.469 -12.617 1 97.31 87 LEU A O 1
ATOM 688 N N . ARG A 1 88 ? 1.136 -19.562 -12.703 1 96 88 ARG A N 1
ATOM 689 C CA . ARG A 1 88 ? 1.782 -20.328 -11.648 1 96 88 ARG A CA 1
ATOM 690 C C . ARG A 1 88 ? 2.951 -19.562 -11.039 1 96 88 ARG A C 1
ATOM 692 O O . ARG A 1 88 ? 3.246 -18.438 -11.461 1 96 88 ARG A O 1
ATOM 699 N N . GLY A 1 89 ? 3.51 -20.234 -10.094 1 96 89 GLY A N 1
ATOM 700 C CA . GLY A 1 89 ? 4.699 -19.609 -9.523 1 96 89 GLY A CA 1
ATOM 701 C C . GLY A 1 89 ? 5.742 -19.25 -10.562 1 96 89 GLY A C 1
ATOM 702 O O . GLY A 1 89 ? 5.98 -20.016 -11.5 1 96 89 GLY A O 1
ATOM 703 N N . GLY A 1 90 ? 6.324 -17.969 -10.336 1 94.94 90 GLY A N 1
ATOM 704 C CA . GLY A 1 90 ? 7.375 -17.531 -11.242 1 94.94 90 GLY A CA 1
ATOM 705 C C . GLY A 1 90 ? 6.906 -16.5 -12.242 1 94.94 90 GLY A C 1
ATOM 706 O O . GLY A 1 90 ? 7.719 -15.797 -12.852 1 94.94 90 GLY A O 1
ATOM 707 N N . ALA A 1 91 ? 5.617 -16.438 -12.484 1 96.94 91 ALA A N 1
ATOM 708 C CA . ALA A 1 91 ? 5.086 -15.414 -13.367 1 96.94 91 ALA A CA 1
ATOM 709 C C . ALA A 1 91 ? 5.312 -14.016 -12.789 1 96.94 91 ALA A C 1
ATOM 711 O O . ALA A 1 91 ? 5.18 -13.812 -11.578 1 96.94 91 ALA A O 1
ATOM 712 N N . GLN A 1 92 ? 5.648 -13.047 -13.664 1 96.69 92 GLN A N 1
ATOM 713 C CA . GLN A 1 92 ? 5.785 -11.656 -13.25 1 96.69 92 GLN A CA 1
ATOM 714 C C . GLN A 1 92 ? 4.516 -10.867 -13.555 1 96.69 92 GLN A C 1
ATOM 716 O O . GLN A 1 92 ? 4.012 -10.898 -14.68 1 96.69 92 GLN A O 1
ATOM 721 N N . LEU A 1 93 ? 4.055 -10.148 -12.531 1 98.31 93 LEU A N 1
ATOM 722 C CA . LEU A 1 93 ? 2.812 -9.406 -12.688 1 98.31 93 LEU A CA 1
ATOM 723 C C . LEU A 1 93 ? 3.008 -7.938 -12.312 1 98.31 93 LEU A C 1
ATOM 725 O O . LEU A 1 93 ? 3.77 -7.629 -11.391 1 98.31 93 LEU A O 1
ATOM 729 N N . TYR A 1 94 ? 2.41 -7.059 -13.086 1 98.44 94 TYR A N 1
ATOM 730 C CA . TYR A 1 94 ? 2.02 -5.742 -12.586 1 98.44 94 TYR A CA 1
ATOM 731 C C . TYR A 1 94 ? 0.618 -5.777 -11.992 1 98.44 94 TYR A C 1
ATOM 733 O O . TYR A 1 94 ? -0.338 -6.176 -12.656 1 98.44 94 TYR A O 1
ATOM 741 N N . VAL A 1 95 ? 0.447 -5.406 -10.703 1 98.75 95 VAL A N 1
ATOM 742 C CA . VAL A 1 95 ? -0.823 -5.574 -10.008 1 98.75 95 VAL A CA 1
ATOM 743 C C . VAL A 1 95 ? -1.25 -4.246 -9.383 1 98.75 95 VAL A C 1
ATOM 745 O O . VAL A 1 95 ? -0.427 -3.527 -8.812 1 98.75 95 VAL A O 1
ATOM 748 N N . GLU A 1 96 ? -2.453 -3.902 -9.484 1 98.75 96 GLU A N 1
ATOM 749 C CA . GLU A 1 96 ? -3.098 -2.861 -8.695 1 98.75 96 GLU A CA 1
ATOM 750 C C . GLU A 1 96 ? -4.059 -3.461 -7.668 1 98.75 96 GLU A C 1
ATOM 752 O O . GLU A 1 96 ? -4.766 -4.426 -7.969 1 98.75 96 GLU A O 1
ATOM 757 N N . ALA A 1 97 ? -4.078 -2.865 -6.496 1 98.69 97 ALA A N 1
ATOM 758 C CA . ALA A 1 97 ? -4.918 -3.41 -5.43 1 98.69 97 ALA A CA 1
ATOM 759 C C . ALA A 1 97 ? -5.469 -2.297 -4.543 1 98.69 97 ALA A C 1
ATOM 761 O O . ALA A 1 97 ? -4.805 -1.281 -4.328 1 98.69 97 ALA A O 1
ATOM 762 N N . ASP A 1 98 ? -6.668 -2.486 -4.086 1 97.56 98 ASP A N 1
ATOM 763 C CA . ASP A 1 98 ? -7.176 -1.695 -2.967 1 97.56 98 ASP A CA 1
ATOM 764 C C . ASP A 1 98 ? -6.52 -2.115 -1.654 1 97.56 98 ASP A C 1
ATOM 766 O O . ASP A 1 98 ? -6.305 -3.305 -1.412 1 97.56 98 ASP A O 1
ATOM 770 N N . VAL A 1 99 ? -6.23 -1.124 -0.811 1 96.69 99 VAL A N 1
ATOM 771 C CA . VAL A 1 99 ? -5.559 -1.415 0.451 1 96.69 99 VAL A CA 1
ATOM 772 C C . VAL A 1 99 ? -6.488 -1.095 1.618 1 96.69 99 VAL A C 1
ATOM 774 O O . VAL A 1 99 ? -7.164 -0.063 1.617 1 96.69 99 VAL A O 1
ATOM 777 N N . ARG A 1 100 ? -6.496 -1.944 2.541 1 93.31 100 ARG A N 1
ATOM 778 C CA . ARG A 1 100 ? -7.184 -1.714 3.809 1 93.31 100 ARG A CA 1
ATOM 779 C C . ARG A 1 100 ? -6.273 -2.039 4.988 1 93.31 100 ARG A C 1
ATOM 781 O O . ARG A 1 100 ? -5.48 -2.982 4.93 1 93.31 100 ARG A O 1
ATOM 788 N N . GLN A 1 101 ? -6.391 -1.16 5.996 1 91.12 101 GLN A N 1
ATOM 789 C CA . GLN A 1 101 ? -5.672 -1.435 7.234 1 91.12 101 GLN A CA 1
ATOM 790 C C . GLN A 1 101 ? -6.637 -1.632 8.398 1 91.12 101 GLN A C 1
ATOM 792 O O . GLN A 1 101 ? -7.508 -0.794 8.641 1 91.12 101 GLN A O 1
ATOM 797 N N . ARG A 1 102 ? -6.562 -2.82 8.945 1 81.75 102 ARG A N 1
ATOM 798 C CA . ARG A 1 102 ? -7.449 -3.109 10.07 1 81.75 102 ARG A CA 1
ATOM 799 C C . ARG A 1 102 ? -6.656 -3.416 11.328 1 81.75 102 ARG A C 1
ATOM 801 O O . ARG A 1 102 ? -5.578 -4.012 11.266 1 81.75 102 ARG A O 1
ATOM 808 N N . GLN A 1 103 ? -7.238 -2.822 12.398 1 79.94 103 GLN A N 1
ATOM 809 C CA . GLN A 1 103 ? -6.633 -3.152 13.688 1 79.94 103 GLN A CA 1
ATOM 810 C C . GLN A 1 103 ? -7.207 -4.453 14.242 1 79.94 103 GLN A C 1
ATOM 812 O O . GLN A 1 103 ? -8.422 -4.637 14.273 1 79.94 103 GLN A O 1
ATOM 817 N N . ILE A 1 104 ? -6.273 -5.367 14.469 1 74.75 104 ILE A N 1
ATOM 818 C CA . ILE A 1 104 ? -6.719 -6.625 15.062 1 74.75 104 ILE A CA 1
ATOM 819 C C . ILE A 1 104 ? -6.012 -6.844 16.391 1 74.75 104 ILE A C 1
ATOM 821 O O . ILE A 1 104 ? -4.902 -6.344 16.609 1 74.75 104 ILE A O 1
ATOM 825 N N . VAL A 1 105 ? -6.859 -7.242 17.375 1 73.38 105 VAL A N 1
ATOM 826 C CA . VAL A 1 105 ? -6.316 -7.566 18.688 1 73.38 105 VAL A CA 1
ATOM 827 C C . VAL A 1 105 ? -5.969 -9.055 18.75 1 73.38 105 VAL A C 1
ATOM 829 O O . VAL A 1 105 ? -6.797 -9.906 18.422 1 73.38 105 VAL A O 1
ATOM 832 N N . ASN A 1 106 ? -4.645 -9.195 18.984 1 67.38 106 ASN A N 1
ATOM 833 C CA . ASN A 1 106 ? -4.242 -10.594 19.062 1 67.38 106 ASN A CA 1
ATOM 834 C C . ASN A 1 106 ? -4.672 -11.234 20.391 1 67.38 106 ASN A C 1
ATOM 836 O O . ASN A 1 106 ? -5.203 -10.547 21.266 1 67.38 106 ASN A O 1
ATOM 840 N N . GLU A 1 107 ? -4.574 -12.547 20.344 1 65.94 107 GLU A N 1
ATOM 841 C CA . GLU A 1 107 ? -4.98 -13.328 21.516 1 65.94 107 GLU A CA 1
ATOM 842 C C . GLU A 1 107 ? -4.32 -12.805 22.781 1 65.94 107 GLU A C 1
ATOM 844 O O . GLU A 1 107 ? -4.879 -12.93 23.875 1 65.94 107 GLU A O 1
ATOM 849 N N . GLU A 1 108 ? -3.246 -12.203 22.562 1 65.75 108 GLU A N 1
ATOM 850 C CA . GLU A 1 108 ? -2.525 -11.719 23.734 1 65.75 108 GLU A CA 1
ATOM 851 C C . GLU A 1 108 ? -2.973 -10.305 24.109 1 65.75 108 GLU A C 1
ATOM 853 O O . GLU A 1 108 ? -2.475 -9.727 25.078 1 65.75 108 GLU A O 1
ATOM 858 N N . GLY A 1 109 ? -3.854 -9.93 23.406 1 66.94 109 GLY A N 1
ATOM 859 C CA . GLY A 1 109 ? -4.398 -8.617 23.719 1 66.94 109 GLY A CA 1
ATOM 860 C C . GLY A 1 109 ? -3.652 -7.488 23.031 1 66.94 109 GLY A C 1
ATOM 861 O O . GLY 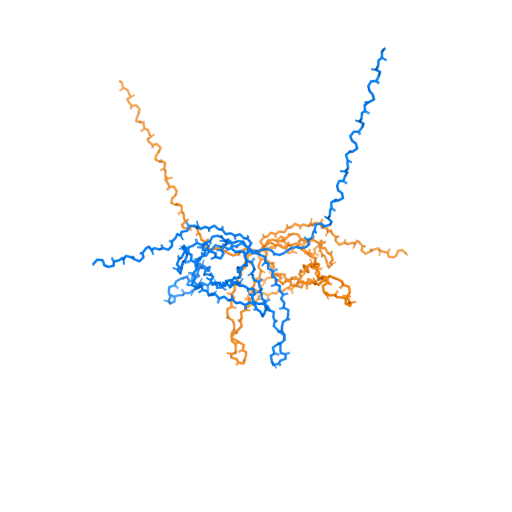A 1 109 ? -3.912 -6.316 23.297 1 66.94 109 GLY A O 1
ATOM 862 N N . GLU A 1 110 ? -2.576 -7.926 22.344 1 69.62 110 GLU A N 1
ATOM 863 C CA . GLU A 1 110 ? -1.801 -6.883 21.672 1 69.62 110 GLU A CA 1
ATOM 864 C C . GLU A 1 110 ? -2.4 -6.527 20.328 1 69.62 110 GLU A C 1
ATOM 866 O O . GLU A 1 110 ? -2.746 -7.414 19.531 1 69.62 110 GLU A O 1
ATOM 871 N N . GLY A 1 111 ? -2.672 -5.281 20.125 1 72.38 111 GLY A N 1
ATOM 872 C CA . GLY A 1 111 ? -3.227 -4.773 18.875 1 72.38 111 GLY A CA 1
ATOM 873 C C . GLY A 1 111 ? -2.24 -4.812 17.719 1 72.38 111 GLY A C 1
ATOM 874 O O . GLY A 1 111 ? -1.043 -4.598 17.922 1 72.38 111 GLY A O 1
ATOM 875 N N . ARG A 1 112 ? -2.66 -5.543 16.656 1 77.38 112 ARG A N 1
ATOM 876 C CA . ARG A 1 112 ? -1.831 -5.508 15.453 1 77.38 112 ARG A CA 1
ATOM 877 C C . ARG A 1 112 ? -2.619 -4.98 14.258 1 77.38 112 ARG A C 1
ATOM 879 O O . ARG A 1 112 ? -3.844 -5.117 14.203 1 77.38 112 ARG A O 1
ATOM 886 N N . ILE A 1 113 ? -1.766 -4.254 13.414 1 81.19 113 ILE A N 1
ATOM 887 C CA . ILE A 1 113 ? -2.373 -3.758 12.18 1 81.19 113 ILE A CA 1
ATOM 888 C C . ILE A 1 113 ? -2.109 -4.742 11.047 1 81.19 113 ILE A C 1
ATOM 890 O O . ILE A 1 113 ? -0.966 -5.145 10.812 1 81.19 113 ILE A O 1
ATOM 894 N N . VAL A 1 114 ? -3.188 -5.176 10.453 1 84.75 114 VAL A N 1
ATOM 895 C CA . VAL A 1 114 ? -3.076 -6.074 9.305 1 84.75 114 VAL A CA 1
ATOM 896 C C . VAL A 1 114 ? -3.406 -5.312 8.023 1 84.75 114 VAL A C 1
ATOM 898 O O . VAL A 1 114 ? -4.441 -4.648 7.938 1 84.75 114 VAL A O 1
ATOM 901 N N . THR A 1 115 ? -2.521 -5.395 7.066 1 92.94 115 THR A N 1
ATOM 902 C CA . THR A 1 115 ? -2.744 -4.789 5.758 1 92.94 115 THR A CA 1
ATOM 903 C C . THR A 1 115 ? -3.357 -5.801 4.793 1 92.94 115 THR A C 1
ATOM 905 O O . THR A 1 115 ? -2.779 -6.859 4.543 1 92.94 115 THR A O 1
ATOM 908 N N . SER A 1 116 ? -4.527 -5.48 4.328 1 94.62 116 SER A N 1
ATOM 909 C CA . SER A 1 116 ? -5.203 -6.324 3.348 1 94.62 116 SER A CA 1
ATOM 910 C C . SER A 1 116 ? -5.117 -5.723 1.949 1 94.62 116 SER A C 1
ATOM 912 O O . SER A 1 116 ? -5.375 -4.535 1.762 1 94.62 116 SER A O 1
ATOM 914 N N . LEU A 1 117 ? -4.762 -6.562 0.998 1 97.69 117 LEU A N 1
ATOM 915 C CA . LEU A 1 117 ? -4.66 -6.152 -0.399 1 97.69 117 LEU A CA 1
ATOM 916 C C . LEU A 1 117 ? -5.66 -6.914 -1.263 1 97.69 117 LEU A C 1
ATOM 918 O O . LEU A 1 117 ? -5.598 -8.141 -1.362 1 97.69 117 LEU A O 1
ATOM 922 N N . ARG A 1 118 ? -6.508 -6.152 -1.874 1 98.38 118 ARG A N 1
ATOM 923 C CA . ARG A 1 118 ? -7.473 -6.75 -2.789 1 98.38 118 ARG A CA 1
ATOM 924 C C . ARG A 1 118 ? -7.184 -6.348 -4.23 1 98.38 118 ARG A C 1
ATOM 926 O O . ARG A 1 118 ? -7.316 -5.176 -4.594 1 98.38 118 ARG A O 1
ATOM 933 N N . GLN A 1 119 ? -6.902 -7.332 -5.062 1 98.81 119 GLN A N 1
ATOM 934 C CA . GLN A 1 119 ? -6.574 -7.062 -6.461 1 98.81 119 GLN A CA 1
ATOM 935 C C . GLN A 1 119 ? -7.766 -6.461 -7.199 1 98.81 119 GLN A C 1
ATOM 937 O O . GLN A 1 119 ? -8.875 -6.988 -7.125 1 98.81 119 GLN A O 1
ATOM 942 N N . THR A 1 120 ? -7.473 -5.363 -7.922 1 98.44 120 THR A N 1
ATOM 943 C CA . THR A 1 120 ? -8.5 -4.746 -8.758 1 98.44 120 THR A CA 1
ATOM 944 C C . THR A 1 120 ? -8.172 -4.922 -10.234 1 98.44 120 THR A C 1
ATOM 946 O O . THR A 1 120 ? -9.07 -4.961 -11.078 1 98.44 120 THR A O 1
ATOM 949 N N . SER A 1 121 ? -6.898 -4.961 -10.516 1 98.56 121 SER A N 1
ATOM 950 C CA . SER A 1 121 ? -6.438 -5.191 -11.883 1 98.56 121 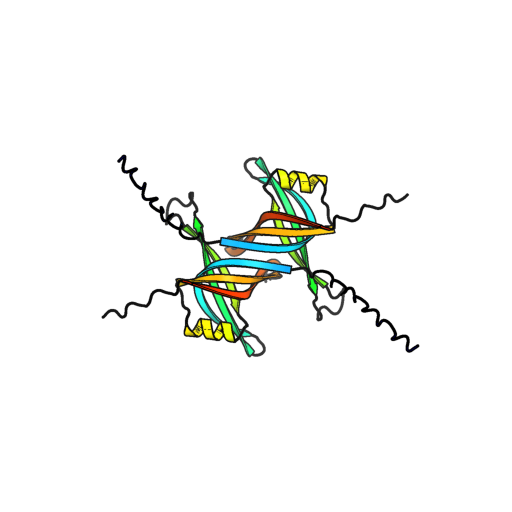SER A CA 1
ATOM 951 C C . SER A 1 121 ? -5.035 -5.793 -11.898 1 98.56 121 SER A C 1
ATOM 953 O O . SER A 1 121 ? -4.312 -5.723 -10.898 1 98.56 121 SER A O 1
ATOM 955 N N . PHE A 1 122 ? -4.723 -6.445 -13.039 1 98.56 122 PHE A N 1
ATOM 956 C CA . PHE A 1 122 ? -3.373 -6.969 -13.203 1 98.56 122 PHE A CA 1
ATOM 957 C C . PHE A 1 122 ? -3.023 -7.105 -14.68 1 98.56 122 PHE A C 1
ATOM 959 O O . PHE A 1 122 ? -3.912 -7.137 -15.531 1 98.56 122 PHE A O 1
ATOM 966 N N . ASP A 1 123 ? -1.684 -7.105 -14.906 1 98.31 123 ASP A N 1
ATOM 967 C CA . ASP A 1 123 ? -1.107 -7.41 -16.219 1 98.31 123 ASP A CA 1
ATOM 968 C C . ASP A 1 123 ? 0.033 -8.422 -16.094 1 98.31 123 ASP A C 1
ATOM 970 O O . ASP A 1 123 ? 0.882 -8.297 -15.203 1 98.31 123 ASP A O 1
ATOM 974 N N . VAL A 1 124 ? -0.009 -9.336 -17.062 1 97.94 124 VAL A N 1
ATOM 975 C CA . VAL A 1 124 ? 1.098 -10.281 -17.078 1 97.94 124 VAL A CA 1
ATOM 976 C C . VAL A 1 124 ? 2.287 -9.672 -17.812 1 97.94 124 VAL A C 1
ATOM 978 O O . VAL A 1 124 ? 2.184 -9.32 -19 1 97.94 124 VAL A O 1
ATOM 981 N N . VAL A 1 125 ? 3.316 -9.508 -17.094 1 96.38 125 VAL A N 1
ATOM 982 C CA . VAL A 1 125 ? 4.531 -8.969 -17.688 1 96.38 125 VAL A CA 1
ATOM 983 C C . VAL A 1 125 ? 5.355 -10.094 -18.297 1 96.38 125 VAL A C 1
ATOM 985 O O . VAL A 1 125 ? 5.918 -9.938 -19.391 1 96.38 125 VAL A O 1
ATOM 988 N N . ARG A 1 126 ? 5.441 -11.219 -17.5 1 95 126 ARG A N 1
ATOM 989 C CA . ARG A 1 126 ? 6.145 -12.406 -17.969 1 95 126 ARG A CA 1
ATOM 990 C C . ARG A 1 126 ? 5.465 -13.68 -17.484 1 95 126 ARG A C 1
ATOM 992 O O . ARG A 1 126 ? 5.191 -13.82 -16.281 1 95 126 ARG A O 1
ATOM 999 N N . PHE A 1 127 ? 5.219 -14.578 -18.406 1 93.94 127 PHE A N 1
ATOM 1000 C CA . PHE A 1 127 ? 4.625 -15.859 -18.047 1 93.94 127 PHE A CA 1
ATOM 1001 C C . PHE A 1 127 ? 5.676 -16.797 -17.469 1 93.94 127 PHE A C 1
ATOM 1003 O O . PHE A 1 127 ? 6.871 -16.625 -17.719 1 93.94 127 PHE A O 1
ATOM 1010 N N . PRO A 1 128 ? 5.145 -17.688 -16.703 1 86.44 128 PRO A N 1
ATOM 1011 C CA . PRO A 1 128 ? 6.102 -18.641 -16.141 1 86.44 128 PRO A CA 1
ATOM 1012 C C . PRO A 1 128 ? 6.742 -19.516 -17.219 1 86.44 128 PRO A C 1
ATOM 1014 O O . PRO A 1 128 ? 6.133 -19.781 -18.266 1 86.44 128 PRO A O 1
ATOM 1017 N N . LYS A 1 129 ? 8.094 -19.703 -17.016 1 78.12 129 LYS A N 1
ATOM 1018 C CA . LYS A 1 129 ? 8.781 -20.562 -17.984 1 78.12 129 LYS A CA 1
ATOM 1019 C C . LYS A 1 129 ? 8.102 -21.938 -18.078 1 78.12 129 LYS A C 1
ATOM 1021 O O . LYS A 1 129 ? 7.586 -22.438 -17.078 1 78.12 129 LYS A O 1
ATOM 1026 N N . LYS A 1 130 ? 7.848 -22.344 -19.359 1 72.62 130 LYS A N 1
ATOM 1027 C CA . LYS A 1 130 ? 7.266 -23.672 -19.594 1 72.62 130 LYS A CA 1
ATOM 1028 C C . LYS A 1 130 ? 8.094 -24.766 -18.922 1 72.62 130 LYS A C 1
ATOM 1030 O O . LYS A 1 130 ? 9.32 -24.688 -18.875 1 72.62 130 LYS A O 1
ATOM 1035 N N . GLN A 1 131 ? 7.531 -25.484 -18 1 59.38 131 GLN A N 1
ATOM 1036 C CA . GLN A 1 131 ? 8.25 -26.656 -17.547 1 59.38 131 GLN A CA 1
ATOM 1037 C C . GLN A 1 131 ? 8.852 -27.422 -18.719 1 59.38 131 GLN A C 1
ATOM 1039 O O . GLN A 1 131 ? 8.156 -27.75 -19.672 1 59.38 131 GLN A O 1
ATOM 1044 N N . GLU A 1 132 ? 10.07 -27.094 -19.156 1 52.25 132 GLU A N 1
ATOM 1045 C CA . GLU A 1 132 ? 10.641 -28.016 -20.125 1 52.25 132 GLU A CA 1
ATOM 1046 C C . GLU A 1 132 ? 10.156 -29.438 -19.891 1 52.25 132 GLU A C 1
ATOM 1048 O O . GLU A 1 132 ? 10.203 -29.953 -18.766 1 52.25 132 GLU A O 1
ATOM 1053 N N . GLU A 1 133 ? 9.133 -29.984 -20.578 1 48.75 133 GLU A N 1
ATOM 1054 C CA . GLU A 1 133 ? 9.023 -31.438 -20.672 1 48.75 133 GLU A CA 1
ATOM 1055 C C . GLU A 1 133 ? 10.391 -32.094 -20.844 1 48.75 133 GLU A C 1
ATOM 1057 O O . GLU A 1 133 ? 11.172 -31.688 -21.719 1 48.75 133 GLU A O 1
ATOM 1062 N N . SER A 1 134 ? 11.18 -32.25 -19.75 1 45.38 134 SER A N 1
ATOM 1063 C CA . SER A 1 134 ? 12.266 -33.188 -20.047 1 45.38 134 SER A CA 1
ATOM 1064 C C . SER A 1 134 ? 11.875 -34.156 -21.156 1 45.38 134 SER A C 1
ATOM 1066 O O . SER A 1 134 ? 10.891 -34.875 -21.031 1 45.38 134 SER A O 1
ATOM 1068 N N . SER A 1 135 ? 12.078 -33.812 -22.359 1 39.22 135 SER A N 1
ATOM 1069 C CA . SER A 1 135 ? 12.289 -34.969 -23.219 1 39.22 135 SER A CA 1
ATOM 1070 C C . SER A 1 135 ? 13.359 -35.906 -22.641 1 39.22 135 SER A C 1
ATOM 1072 O O . SER A 1 135 ? 14.359 -35.438 -22.094 1 39.22 135 SER A O 1
ATOM 1074 N N . MET B 1 1 ? 37.094 12.922 -55.281 1 33.91 1 MET B N 1
ATOM 1075 C CA . MET B 1 1 ? 35.781 12.406 -54.906 1 33.91 1 MET B CA 1
ATOM 1076 C C . MET B 1 1 ? 35.781 11.977 -53.438 1 33.91 1 MET B C 1
ATOM 1078 O O . MET B 1 1 ? 36.406 10.969 -53.094 1 33.91 1 MET B O 1
ATOM 1082 N N . LEU B 1 2 ? 35.688 12.938 -52.344 1 43.09 2 LEU B N 1
ATOM 1083 C CA . LEU B 1 2 ? 35.781 12.859 -50.906 1 43.09 2 LEU B CA 1
ATOM 1084 C C . LEU B 1 2 ? 34.594 12.125 -50.312 1 43.09 2 LEU B C 1
ATOM 1086 O O . LEU B 1 2 ? 33.469 12.594 -50.406 1 43.09 2 LEU B O 1
ATOM 1090 N N . ARG B 1 3 ? 34.625 10.812 -50.375 1 47.56 3 ARG B N 1
ATOM 1091 C CA . ARG B 1 3 ? 33.594 9.977 -49.75 1 47.56 3 ARG B CA 1
ATOM 1092 C C . ARG B 1 3 ? 33.531 10.25 -48.25 1 47.56 3 ARG B C 1
ATOM 1094 O O . ARG B 1 3 ? 34.531 10.102 -47.531 1 47.56 3 ARG B O 1
ATOM 1101 N N . SER B 1 4 ? 32.688 11.148 -47.875 1 50.38 4 SER B N 1
ATOM 1102 C CA . SER B 1 4 ? 32.406 11.383 -46.469 1 50.38 4 SER B CA 1
ATOM 1103 C C . SER B 1 4 ? 31.844 10.125 -45.781 1 50.38 4 SER B C 1
ATOM 1105 O O . SER B 1 4 ? 30.953 9.477 -46.312 1 50.38 4 SER B O 1
ATOM 1107 N N . PRO B 1 5 ? 32.656 9.516 -44.938 1 55.44 5 PRO B N 1
ATOM 1108 C CA . PRO B 1 5 ? 32.188 8.312 -44.219 1 55.44 5 PRO B CA 1
ATOM 1109 C C . PRO B 1 5 ? 30.859 8.523 -43.531 1 55.44 5 PRO B C 1
ATOM 1111 O O . PRO B 1 5 ? 30.562 9.633 -43.094 1 55.44 5 PRO B O 1
ATOM 1114 N N . ILE B 1 6 ? 29.828 7.848 -44 1 51.03 6 ILE B N 1
ATOM 1115 C CA . ILE B 1 6 ? 28.531 7.754 -43.312 1 51.03 6 ILE B CA 1
ATOM 1116 C C . ILE B 1 6 ? 28.734 7.324 -41.875 1 51.03 6 ILE B C 1
ATOM 1118 O O . ILE B 1 6 ? 29.312 6.277 -41.594 1 51.03 6 ILE B O 1
ATOM 1122 N N . THR B 1 7 ? 28.812 8.227 -40.969 1 52.41 7 THR B N 1
ATOM 1123 C CA . THR B 1 7 ? 28.75 7.949 -39.531 1 52.41 7 THR B CA 1
ATOM 1124 C C . THR B 1 7 ? 27.484 7.176 -39.188 1 52.41 7 THR B C 1
ATOM 1126 O O . THR B 1 7 ? 26.375 7.652 -39.438 1 52.41 7 THR B O 1
ATOM 1129 N N . ALA B 1 8 ? 27.531 5.879 -39.156 1 44 8 ALA B N 1
ATOM 1130 C CA . ALA B 1 8 ? 26.422 5.047 -38.719 1 44 8 ALA B CA 1
ATOM 1131 C C . ALA B 1 8 ? 26.016 5.391 -37.281 1 44 8 ALA B C 1
ATOM 1133 O O . ALA B 1 8 ? 26.875 5.465 -36.406 1 44 8 ALA B O 1
ATOM 1134 N N . ILE B 1 9 ? 25.016 6.105 -37.094 1 40.62 9 ILE B N 1
ATOM 1135 C CA . ILE B 1 9 ? 24.422 6.289 -35.781 1 40.62 9 ILE B CA 1
ATOM 1136 C C . ILE B 1 9 ? 24.016 4.938 -35.188 1 40.62 9 ILE B C 1
ATOM 1138 O O . ILE B 1 9 ? 23.141 4.254 -35.719 1 40.62 9 ILE B O 1
ATOM 1142 N N . THR B 1 10 ? 24.922 4.246 -34.625 1 42.91 10 THR B N 1
ATOM 1143 C CA . THR B 1 10 ? 24.594 3.045 -33.875 1 42.91 10 THR B CA 1
ATOM 1144 C C . THR B 1 10 ? 23.516 3.34 -32.844 1 42.91 10 THR B C 1
ATOM 1146 O O . THR B 1 10 ? 23.672 4.262 -32.031 1 42.91 10 THR B O 1
ATOM 1149 N N . ARG B 1 11 ? 22.297 3.113 -33.188 1 39.56 11 ARG B N 1
ATOM 1150 C CA . ARG B 1 11 ? 21.234 3.133 -32.188 1 39.56 11 ARG B CA 1
ATOM 1151 C C . ARG B 1 11 ? 21.594 2.223 -31.016 1 39.56 11 ARG B C 1
ATOM 1153 O O . ARG B 1 11 ? 21.766 1.015 -31.188 1 39.56 11 ARG B O 1
ATOM 1160 N N . THR B 1 12 ? 22.328 2.766 -30.109 1 39.12 12 THR B N 1
ATOM 1161 C CA . THR B 1 12 ? 22.578 2.08 -28.844 1 39.12 12 THR B CA 1
ATOM 1162 C C . THR B 1 12 ? 21.266 1.585 -28.234 1 39.12 12 THR B C 1
ATOM 1164 O O . THR B 1 12 ? 20.375 2.379 -27.953 1 39.12 12 THR B O 1
ATOM 1167 N N . PHE B 1 13 ? 20.797 0.439 -28.578 1 37.62 13 PHE B N 1
ATOM 1168 C CA . PHE B 1 13 ? 19.734 -0.158 -27.781 1 37.62 13 PHE B CA 1
ATOM 1169 C C . PHE B 1 13 ? 20 0.014 -26.297 1 37.62 13 PHE B C 1
ATOM 1171 O O . PHE B 1 13 ? 21.047 -0.42 -25.797 1 37.62 13 PHE B O 1
ATOM 1178 N N . SER B 1 14 ? 19.609 1.095 -25.828 1 37.94 14 SER B N 1
ATOM 1179 C CA . SER B 1 14 ? 19.641 1.219 -24.359 1 37.94 14 SER B CA 1
ATOM 1180 C C . SER B 1 14 ? 19.141 -0.06 -23.688 1 37.94 14 SER B C 1
ATOM 1182 O O . SER B 1 14 ? 18.109 -0.615 -24.078 1 37.94 14 SER B O 1
ATOM 1184 N N . THR B 1 15 ? 20.016 -0.895 -23.344 1 42.88 15 THR B N 1
ATOM 1185 C CA . THR B 1 15 ? 19.703 -2.076 -22.547 1 42.88 15 THR B CA 1
ATOM 1186 C C . THR B 1 15 ? 18.594 -1.779 -21.562 1 42.88 15 THR B C 1
ATOM 1188 O O . THR B 1 15 ? 18.688 -0.835 -20.766 1 42.88 15 THR B O 1
ATOM 1191 N N . SER B 1 16 ? 17.375 -1.954 -21.922 1 42.81 16 SER B N 1
ATOM 1192 C CA . SER B 1 16 ? 16.266 -1.841 -20.984 1 42.81 16 SER B CA 1
ATOM 1193 C C . SER B 1 16 ? 16.625 -2.451 -19.641 1 42.81 16 SER B C 1
ATOM 1195 O O . SER B 1 16 ? 16.969 -3.631 -19.562 1 42.81 16 SER B O 1
ATOM 1197 N N . ALA B 1 17 ? 17.219 -1.763 -18.797 1 43.41 17 ALA B N 1
ATOM 1198 C CA . ALA B 1 17 ? 17.469 -2.203 -17.438 1 43.41 17 ALA B CA 1
ATOM 1199 C C . ALA B 1 17 ? 16.297 -3.023 -16.891 1 43.41 17 ALA B C 1
ATOM 1201 O O . ALA B 1 17 ? 15.133 -2.727 -17.188 1 43.41 17 ALA B O 1
ATOM 1202 N N . PRO B 1 18 ? 16.484 -4.383 -16.672 1 49.56 18 PRO B N 1
ATOM 1203 C CA . PRO B 1 18 ? 15.406 -5.18 -16.094 1 49.56 18 PRO B CA 1
ATOM 1204 C C . PRO B 1 18 ? 14.516 -4.367 -15.156 1 49.56 18 PRO B C 1
ATOM 1206 O O . PRO B 1 18 ? 15.016 -3.574 -14.359 1 49.56 18 PRO B O 1
ATOM 1209 N N . ARG B 1 19 ? 13.352 -3.98 -15.664 1 57.22 19 ARG B N 1
ATOM 1210 C CA . ARG B 1 19 ? 12.438 -3.162 -14.867 1 57.22 19 ARG B CA 1
ATOM 1211 C C . ARG B 1 19 ? 12.391 -3.643 -13.422 1 57.22 19 ARG B C 1
ATOM 1213 O O . ARG B 1 19 ? 12.078 -4.805 -13.156 1 57.22 19 ARG B O 1
ATOM 1220 N N . ALA B 1 20 ? 13.023 -2.975 -12.5 1 72.56 20 ALA B N 1
ATOM 1221 C CA . ALA B 1 20 ? 13.188 -3.236 -11.07 1 72.56 20 ALA B CA 1
ATOM 1222 C C . ALA B 1 20 ? 11.836 -3.396 -10.383 1 72.56 20 ALA B C 1
ATOM 1224 O O . ALA B 1 20 ? 10.883 -2.688 -10.703 1 72.56 20 ALA B O 1
ATOM 1225 N N . ALA B 1 21 ? 11.539 -4.531 -9.664 1 86.12 21 ALA B N 1
ATOM 1226 C CA . ALA B 1 21 ? 10.391 -4.742 -8.789 1 86.12 21 ALA B CA 1
ATOM 1227 C C . ALA B 1 21 ? 10.117 -3.508 -7.934 1 86.12 21 ALA B C 1
ATOM 1229 O O . ALA B 1 21 ? 11.047 -2.783 -7.562 1 86.12 21 ALA B O 1
ATOM 1230 N N . PHE B 1 22 ? 8.836 -3.141 -7.914 1 94.62 22 PHE B N 1
ATOM 1231 C CA . PHE B 1 22 ? 8.508 -2.021 -7.039 1 94.62 22 PHE B CA 1
ATOM 1232 C C . PHE B 1 22 ? 7.18 -2.258 -6.336 1 94.62 22 PHE B C 1
ATOM 1234 O O . PHE B 1 22 ? 6.391 -3.111 -6.754 1 94.62 22 PHE B O 1
ATOM 1241 N N . ALA B 1 23 ? 7.008 -1.584 -5.18 1 97.44 23 ALA B N 1
ATOM 1242 C CA . ALA B 1 23 ? 5.75 -1.462 -4.445 1 97.44 23 ALA B CA 1
ATOM 1243 C C . ALA B 1 23 ? 5.469 -0.008 -4.078 1 97.44 23 ALA B C 1
ATOM 1245 O O . ALA B 1 23 ? 6.246 0.617 -3.352 1 97.44 23 ALA B O 1
ATOM 1246 N N . LYS B 1 24 ? 4.383 0.498 -4.648 1 98.06 24 LYS B N 1
ATOM 1247 C CA . LYS B 1 24 ? 4.008 1.89 -4.418 1 98.06 24 LYS B CA 1
ATOM 1248 C C . LYS B 1 24 ? 2.551 2.002 -3.977 1 98.06 24 LYS B C 1
ATOM 1250 O O . LYS B 1 24 ? 1.705 1.215 -4.406 1 98.06 24 LYS B O 1
ATOM 1255 N N . MET B 1 25 ? 2.334 3.021 -3.123 1 98.69 25 MET B N 1
ATOM 1256 C CA . MET B 1 25 ? 0.971 3.268 -2.66 1 98.69 25 MET B CA 1
ATOM 1257 C C . MET B 1 25 ? 0.544 4.699 -2.959 1 98.69 25 MET B C 1
ATOM 1259 O O . MET B 1 25 ? 1.362 5.621 -2.902 1 98.69 25 MET B O 1
ATOM 1263 N N . GLN B 1 26 ? -0.695 4.832 -3.287 1 98.5 26 GLN B N 1
ATOM 1264 C CA . GLN B 1 26 ? -1.368 6.117 -3.447 1 98.5 26 GLN B CA 1
ATOM 1265 C C . GLN B 1 26 ? -2.506 6.273 -2.441 1 98.5 26 GLN B C 1
ATOM 1267 O O . GLN B 1 26 ? -3.354 5.387 -2.316 1 98.5 26 GLN B O 1
ATOM 1272 N N . LEU B 1 27 ? -2.482 7.406 -1.775 1 98.06 27 LEU B N 1
ATOM 1273 C CA . LEU B 1 27 ? -3.449 7.625 -0.706 1 98.06 27 LEU B CA 1
ATOM 1274 C C . LEU B 1 27 ? -4.105 8.992 -0.838 1 98.06 27 LEU B C 1
ATOM 1276 O O . LEU B 1 27 ? -3.443 9.977 -1.186 1 98.06 27 LEU B O 1
ATOM 1280 N N . LEU B 1 28 ? -5.348 8.984 -0.61 1 97.75 28 LEU B N 1
ATOM 1281 C CA . LEU B 1 28 ? -6.078 10.227 -0.374 1 97.75 28 LEU B CA 1
ATOM 1282 C C . LEU B 1 28 ? -6.73 10.219 1.005 1 97.75 28 LEU B C 1
ATOM 1284 O O . LEU B 1 28 ? -7.602 9.398 1.28 1 97.75 28 LEU B O 1
ATOM 1288 N N . GLY B 1 29 ? -6.242 11.062 1.828 1 96.88 29 GLY B N 1
ATOM 1289 C CA . GLY B 1 29 ? -6.734 11.078 3.195 1 96.88 29 GLY B CA 1
ATOM 1290 C C . GLY B 1 29 ? -6.438 12.375 3.924 1 96.88 29 GLY B C 1
ATOM 1291 O O . GLY B 1 29 ? -5.977 13.344 3.316 1 96.88 29 GLY B O 1
ATOM 1292 N N . ASN B 1 30 ? -6.75 12.406 5.246 1 96.38 30 ASN B N 1
ATOM 1293 C CA . ASN B 1 30 ? -6.551 13.586 6.09 1 96.38 30 ASN B CA 1
ATOM 1294 C C . ASN B 1 30 ? -5.496 13.336 7.16 1 96.38 30 ASN B C 1
ATOM 1296 O O . ASN B 1 30 ? -5.477 12.266 7.785 1 96.38 30 ASN B O 1
ATOM 1300 N N . ILE B 1 31 ? -4.742 14.375 7.348 1 97.81 31 ILE B N 1
ATOM 1301 C CA . ILE B 1 31 ? -3.703 14.25 8.367 1 97.81 31 ILE B CA 1
ATOM 1302 C C . ILE B 1 31 ? -4.344 14.156 9.75 1 97.81 31 ILE B C 1
ATOM 1304 O O . ILE B 1 31 ? -5.262 14.914 10.07 1 97.81 31 ILE B O 1
ATOM 1308 N N . GLY B 1 32 ? -3.881 13.227 10.492 1 97 32 GLY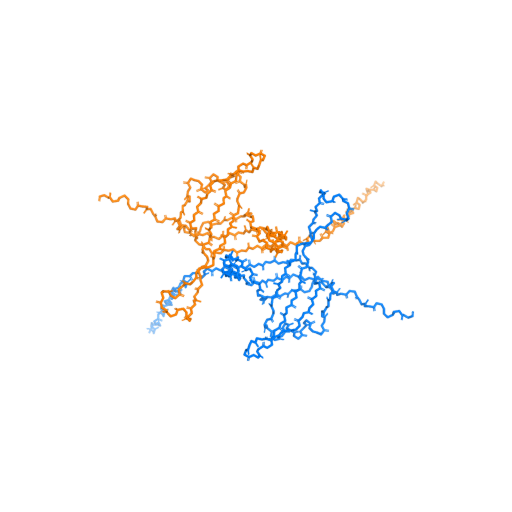 B N 1
ATOM 1309 C CA . GLY B 1 32 ? -4.23 13.148 11.906 1 97 32 GLY B CA 1
ATOM 1310 C C . GLY B 1 32 ? -3.246 13.875 12.805 1 97 32 GLY B C 1
ATOM 1311 O O . GLY B 1 32 ? -3.549 14.953 13.32 1 97 32 GLY B O 1
ATOM 1312 N N . SER B 1 33 ? -2.031 13.312 12.883 1 97.56 33 SER B N 1
ATOM 1313 C CA . SER B 1 33 ? -0.973 13.891 13.703 1 97.56 33 SER B CA 1
ATOM 1314 C C . SER B 1 33 ? 0.363 13.891 12.969 1 97.56 33 SER B C 1
ATOM 1316 O O . SER B 1 33 ? 0.588 13.062 12.086 1 97.56 33 SER B O 1
ATOM 1318 N N . ILE B 1 34 ? 1.135 14.891 13.359 1 98.06 34 ILE B N 1
ATOM 1319 C CA . ILE B 1 34 ? 2.473 15.016 12.789 1 98.06 34 ILE B CA 1
ATOM 1320 C C . ILE B 1 34 ? 3.514 14.953 13.906 1 98.06 34 ILE B C 1
ATOM 1322 O O . ILE B 1 34 ? 3.379 15.633 14.922 1 98.06 34 ILE B O 1
ATOM 1326 N N . THR B 1 35 ? 4.52 14.125 13.727 1 98.31 35 THR B N 1
ATOM 1327 C CA . THR B 1 35 ? 5.559 13.961 14.734 1 98.31 35 THR B CA 1
ATOM 1328 C C . THR B 1 35 ? 6.945 14.094 14.109 1 98.31 35 THR B C 1
ATOM 1330 O O . THR B 1 35 ? 7.219 13.492 13.07 1 98.31 35 THR B O 1
ATOM 1333 N N . GLN B 1 36 ? 7.734 14.867 14.797 1 97.31 36 GLN B N 1
ATOM 1334 C CA . GLN B 1 36 ? 9.125 14.969 14.375 1 97.31 36 GLN B CA 1
ATOM 1335 C C . GLN B 1 36 ? 9.969 13.836 14.969 1 97.31 36 GLN B C 1
ATOM 1337 O O . GLN B 1 36 ? 9.805 13.492 16.141 1 97.31 36 GLN B O 1
ATOM 1342 N N . ARG B 1 37 ? 10.797 13.227 14.07 1 97.38 37 ARG B N 1
ATOM 1343 C CA . ARG B 1 37 ? 11.633 12.109 14.492 1 97.38 37 ARG B CA 1
ATOM 1344 C C . ARG B 1 37 ? 13.07 12.297 14.023 1 97.38 37 ARG B C 1
ATOM 1346 O O . ARG B 1 37 ? 13.375 13.258 13.32 1 97.38 37 ARG B O 1
ATOM 1353 N N . GLU B 1 38 ? 13.938 11.414 14.617 1 96.69 38 GLU B N 1
ATOM 1354 C CA . GLU B 1 38 ? 15.344 11.344 14.227 1 96.69 38 GLU B CA 1
ATOM 1355 C C . GLU B 1 38 ? 15.844 9.906 14.211 1 96.69 38 GLU B C 1
ATOM 1357 O O . GLU B 1 38 ? 15.523 9.117 15.109 1 96.69 38 GLU B O 1
ATOM 1362 N N . THR B 1 39 ? 16.641 9.609 13.18 1 96 39 THR B N 1
ATOM 1363 C CA . THR B 1 39 ? 17.234 8.273 13.148 1 96 39 THR B CA 1
ATOM 1364 C C . THR B 1 39 ? 18.359 8.156 14.172 1 96 39 THR B C 1
ATOM 1366 O O . THR B 1 39 ? 18.75 9.156 14.789 1 96 39 THR B O 1
ATOM 1369 N N . LYS B 1 40 ? 18.719 6.906 14.32 1 94.5 40 LYS B N 1
ATOM 1370 C CA . LYS B 1 40 ? 19.812 6.656 15.25 1 94.5 40 LYS B CA 1
ATOM 1371 C C . LYS B 1 40 ? 21.062 7.445 14.867 1 94.5 40 LYS B C 1
ATOM 1373 O O . LYS B 1 40 ? 21.812 7.91 15.734 1 94.5 40 LYS B O 1
ATOM 1378 N N . ASP B 1 41 ? 21.297 7.715 13.609 1 94 41 ASP B N 1
ATOM 1379 C CA . ASP B 1 41 ? 22.469 8.406 13.094 1 94 41 ASP B CA 1
ATOM 1380 C C . ASP B 1 41 ? 22.234 9.914 13.039 1 94 41 ASP B C 1
ATOM 1382 O O . ASP B 1 41 ? 23.031 10.648 12.445 1 94 41 ASP B O 1
ATOM 1386 N N . GLY B 1 42 ? 21.062 10.391 13.461 1 94.62 42 GLY B N 1
ATOM 1387 C CA . GLY B 1 42 ? 20.828 11.82 13.594 1 94.62 42 GLY B CA 1
ATOM 1388 C C . GLY B 1 42 ? 20.125 12.422 12.398 1 94.62 42 GLY B C 1
ATOM 1389 O O . GLY B 1 42 ? 20.047 13.648 12.273 1 94.62 42 GLY B O 1
ATOM 1390 N N . VAL B 1 43 ? 19.719 11.602 11.531 1 95.38 43 VAL B N 1
ATOM 1391 C CA . VAL B 1 43 ? 19.016 12.117 10.359 1 95.38 43 VAL B CA 1
ATOM 1392 C C . VAL B 1 43 ? 17.578 12.477 10.727 1 95.38 43 VAL B C 1
ATOM 1394 O O . VAL B 1 43 ? 16.812 11.609 11.164 1 95.38 43 VAL B O 1
ATOM 1397 N N . PRO B 1 44 ? 17.281 13.766 10.562 1 96.69 44 PRO B N 1
ATOM 1398 C CA . PRO B 1 44 ? 15.898 14.156 10.867 1 96.69 44 PRO B CA 1
ATOM 1399 C C . PRO B 1 44 ? 14.898 13.617 9.852 1 96.69 44 PRO B C 1
ATOM 1401 O O . PRO B 1 44 ? 15.211 13.531 8.664 1 96.69 44 PRO B O 1
ATOM 1404 N N . PHE B 1 45 ? 13.719 13.211 10.328 1 98.12 45 PHE B N 1
ATOM 1405 C CA . PHE B 1 45 ? 12.586 12.891 9.469 1 98.12 45 PHE B CA 1
ATOM 1406 C C . PHE B 1 45 ? 11.266 13.141 10.18 1 98.12 45 PHE B C 1
ATOM 1408 O O . PHE B 1 45 ? 11.25 13.625 11.312 1 98.12 45 PHE B O 1
ATOM 1415 N N . LEU B 1 46 ? 10.188 13.055 9.445 1 98.12 46 LEU B N 1
ATOM 1416 C CA . LEU B 1 46 ? 8.852 13.32 9.953 1 98.12 46 LEU B CA 1
ATOM 1417 C C . LEU B 1 46 ? 7.926 12.133 9.711 1 98.12 46 LEU B C 1
ATOM 1419 O O . LEU B 1 46 ? 8.039 11.453 8.688 1 98.12 46 LEU B O 1
ATOM 1423 N N . THR B 1 47 ? 7.141 11.828 10.695 1 98.62 47 THR B N 1
ATOM 1424 C CA . THR B 1 47 ? 6.07 10.867 10.469 1 98.62 47 THR B CA 1
ATOM 1425 C C . THR B 1 47 ? 4.703 11.516 10.664 1 98.62 47 THR B C 1
ATOM 1427 O O . THR B 1 47 ? 4.582 12.5 11.398 1 98.62 47 THR B O 1
ATOM 1430 N N . TYR B 1 48 ? 3.736 11.039 9.992 1 98.62 48 TYR B N 1
ATOM 1431 C CA . TYR B 1 48 ? 2.371 11.492 10.227 1 98.62 48 TYR B CA 1
ATOM 1432 C C . TYR B 1 48 ? 1.367 10.383 9.953 1 98.62 48 TYR B C 1
ATOM 1434 O O . TYR B 1 48 ? 1.66 9.438 9.211 1 98.62 48 TYR B O 1
ATOM 1442 N N . SER B 1 49 ? 0.302 10.484 10.633 1 97.81 49 SER B N 1
ATOM 1443 C CA . SER B 1 49 ? -0.805 9.562 10.375 1 97.81 49 SER B CA 1
ATOM 1444 C C . SER B 1 49 ? -1.779 10.148 9.359 1 97.81 49 SER B C 1
ATOM 1446 O O . SER B 1 49 ? -2.047 11.352 9.359 1 97.81 49 SER B O 1
ATOM 1448 N N . LEU B 1 50 ? -2.262 9.336 8.461 1 97.56 50 LEU B N 1
ATOM 1449 C CA . LEU B 1 50 ? -3.23 9.719 7.438 1 97.56 50 LEU B CA 1
ATOM 1450 C C . LEU B 1 50 ? -4.5 8.883 7.559 1 97.56 50 LEU B C 1
ATOM 1452 O O . LEU B 1 50 ? -4.449 7.652 7.492 1 97.56 50 LEU B O 1
ATOM 1456 N N . ALA B 1 51 ? -5.586 9.602 7.762 1 95.81 51 ALA B N 1
ATOM 1457 C CA . ALA B 1 51 ? -6.887 8.945 7.863 1 95.81 51 ALA B CA 1
ATOM 1458 C C . ALA B 1 51 ? -7.527 8.789 6.488 1 95.81 51 ALA B C 1
ATOM 1460 O O . ALA B 1 51 ? -7.852 9.781 5.832 1 95.81 51 ALA B O 1
ATOM 1461 N N . VAL B 1 52 ? -7.707 7.566 6.043 1 95.06 52 VAL B N 1
ATOM 1462 C CA . VAL B 1 52 ? -8.445 7.273 4.82 1 95.06 52 VAL B CA 1
ATOM 1463 C C . VAL B 1 52 ? -9.844 6.766 5.172 1 95.06 52 VAL B C 1
ATOM 1465 O O . VAL B 1 52 ? -10 5.629 5.625 1 95.06 52 VAL B O 1
ATOM 1468 N N . ASN B 1 53 ? -10.812 7.621 4.922 1 89.31 53 ASN B N 1
ATOM 1469 C CA . ASN B 1 53 ? -12.188 7.344 5.332 1 89.31 53 ASN B CA 1
ATOM 1470 C C . ASN B 1 53 ? -12.938 6.539 4.277 1 89.31 53 ASN B C 1
ATOM 1472 O O . ASN B 1 53 ? -12.828 6.824 3.082 1 89.31 53 ASN B O 1
ATOM 1476 N N . ARG B 1 54 ? -13.586 5.504 4.863 1 81.38 54 ARG B N 1
ATOM 1477 C CA . ARG B 1 54 ? -14.391 4.676 3.971 1 81.38 54 ARG B CA 1
ATOM 1478 C C . ARG B 1 54 ? -15.844 4.617 4.441 1 81.38 54 ARG B C 1
ATOM 1480 O O . ARG B 1 54 ? -16.109 4.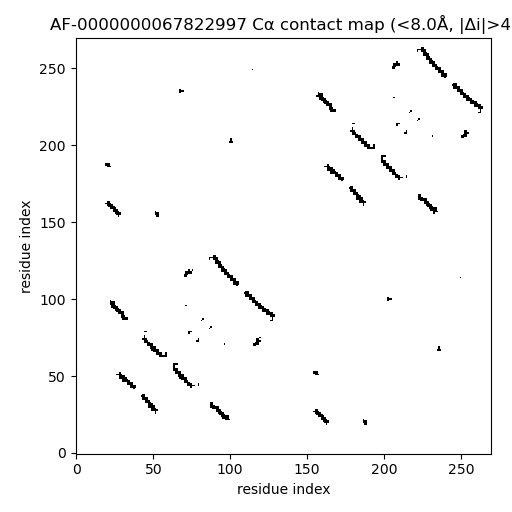695 5.641 1 81.38 54 ARG B O 1
ATOM 1487 N N . TYR B 1 55 ? -16.719 4.66 3.398 1 71.12 55 TYR B N 1
ATOM 1488 C CA . TYR B 1 55 ? -18.125 4.496 3.732 1 71.12 55 TYR B CA 1
ATOM 1489 C C . TYR B 1 55 ? -18.422 3.066 4.168 1 71.12 55 TYR B C 1
ATOM 1491 O O . TYR B 1 55 ? -17.969 2.111 3.535 1 71.12 55 TYR B O 1
ATOM 1499 N N . ASN B 1 56 ? -18.719 2.807 5.469 1 64.31 56 ASN B N 1
ATOM 1500 C CA . ASN B 1 56 ? -19.156 1.496 5.934 1 64.31 56 ASN B CA 1
ATOM 1501 C C . ASN B 1 56 ? -20.625 1.508 6.336 1 64.31 56 ASN B C 1
ATOM 1503 O O . ASN B 1 56 ? -20.984 2.037 7.391 1 64.31 56 ASN B O 1
ATOM 1507 N N . PRO B 1 57 ? -21.484 0.943 5.469 1 61.12 57 PRO B N 1
ATOM 1508 C CA . PRO B 1 57 ? -22.906 0.934 5.793 1 61.12 57 PRO B CA 1
ATOM 1509 C C . PRO B 1 57 ? -23.219 0.171 7.078 1 61.12 57 PRO B C 1
ATOM 1511 O O . PRO B 1 57 ? -24.219 0.46 7.75 1 61.12 57 PRO B O 1
ATOM 1514 N N . GLN B 1 58 ? -22.562 -0.934 7.289 1 58.19 58 GLN B N 1
ATOM 1515 C CA . GLN B 1 58 ? -22.906 -1.746 8.453 1 58.19 58 GLN B CA 1
ATOM 1516 C C . GLN B 1 58 ? -22.469 -1.059 9.75 1 58.19 58 GLN B C 1
ATOM 1518 O O . GLN B 1 58 ? -22.875 -1.467 10.836 1 58.19 58 GLN B O 1
ATOM 1523 N N . ALA B 1 59 ? -21.672 -0.199 9.633 1 55.69 59 ALA B N 1
ATOM 1524 C CA . ALA B 1 59 ? -21.297 0.526 10.844 1 55.69 59 ALA B CA 1
ATOM 1525 C C . ALA B 1 59 ? -22.453 1.373 11.352 1 55.69 59 ALA B C 1
ATOM 1527 O O . ALA B 1 59 ? -22.688 2.479 10.859 1 55.69 59 ALA B O 1
ATOM 1528 N N . ALA B 1 60 ? -23.578 0.725 11.648 1 46.44 60 ALA B N 1
ATOM 1529 C CA . ALA B 1 60 ? -24.812 1.331 12.156 1 46.44 60 ALA B CA 1
ATOM 1530 C C . ALA B 1 60 ? -24.5 2.457 13.141 1 46.44 60 ALA B C 1
ATOM 1532 O O . ALA B 1 60 ? -25.156 3.506 13.109 1 46.44 60 ALA B O 1
ATOM 1533 N N . GLU B 1 61 ? -23.984 2.018 14.391 1 48.12 61 GLU B N 1
ATOM 1534 C CA . GLU B 1 61 ? -24.172 2.875 15.562 1 48.12 61 GLU B CA 1
ATOM 1535 C C . GLU B 1 61 ? -23.422 4.195 15.406 1 48.12 61 GLU B C 1
ATOM 1537 O O . GLU B 1 61 ? -23.938 5.254 15.773 1 48.12 61 GLU B O 1
ATOM 1542 N N . ASP B 1 62 ? -22 4.316 15.734 1 45.97 62 ASP B N 1
ATOM 1543 C CA . ASP B 1 62 ? -21.281 5.582 15.867 1 45.97 62 ASP B CA 1
ATOM 1544 C C . ASP B 1 62 ? -20.781 6.082 14.516 1 45.97 62 ASP B C 1
ATOM 1546 O O . ASP B 1 62 ? -19.891 5.473 13.914 1 45.97 62 ASP B O 1
ATOM 1550 N N . GLY B 1 63 ? -21.438 6.93 13.75 1 53.69 63 GLY B N 1
ATOM 1551 C CA . GLY B 1 63 ? -21.266 7.613 12.477 1 53.69 63 GLY B CA 1
ATOM 1552 C C . GLY B 1 63 ? -20.531 6.777 11.453 1 53.69 63 GLY B C 1
ATOM 1553 O O . GLY B 1 63 ? -19.688 5.949 11.805 1 53.69 63 GLY B O 1
ATOM 1554 N N . ASN B 1 64 ? -21.125 6.414 10.203 1 62.31 64 ASN B N 1
ATOM 1555 C CA . ASN B 1 64 ? -21.016 5.57 9.016 1 62.31 64 ASN B CA 1
ATOM 1556 C C . ASN B 1 64 ? -19.594 5.574 8.453 1 62.31 64 ASN B C 1
ATOM 1558 O O . ASN B 1 64 ? -19.297 4.836 7.516 1 62.31 64 ASN B O 1
ATOM 1562 N N . THR B 1 65 ? -18.688 6.445 8.969 1 67.44 65 THR B N 1
ATOM 1563 C CA . THR B 1 65 ? -17.406 6.5 8.273 1 67.44 65 THR B CA 1
ATOM 1564 C C . THR B 1 65 ? -16.297 5.91 9.133 1 67.44 65 THR B C 1
ATOM 1566 O O . THR B 1 65 ? -16.156 6.266 10.305 1 67.44 65 THR B O 1
ATOM 1569 N N . VAL B 1 66 ? -15.734 4.742 8.82 1 79.94 66 VAL B N 1
ATOM 1570 C CA . VAL B 1 66 ? -14.57 4.141 9.461 1 79.94 66 VAL B CA 1
ATOM 1571 C C . VAL B 1 66 ? -13.305 4.578 8.734 1 79.94 66 VAL B C 1
ATOM 1573 O O . VAL B 1 66 ? -13.273 4.645 7.504 1 79.94 66 VAL B O 1
ATOM 1576 N N . ALA B 1 67 ? -12.297 4.996 9.578 1 87.88 67 ALA B N 1
ATOM 1577 C CA . ALA B 1 67 ? -11.039 5.441 8.984 1 87.88 67 ALA B CA 1
ATOM 1578 C C . ALA B 1 67 ? -9.977 4.352 9.07 1 87.88 67 ALA B C 1
ATOM 1580 O O . ALA B 1 67 ? -9.844 3.682 10.094 1 87.88 67 ALA B O 1
ATOM 1581 N N . ASP B 1 68 ? -9.32 4.082 7.953 1 92.12 68 ASP B N 1
ATOM 1582 C CA . ASP B 1 68 ? -8.062 3.355 7.953 1 92.12 68 ASP B CA 1
ATOM 1583 C C . ASP B 1 68 ? -6.879 4.301 8.172 1 92.12 68 ASP B C 1
ATOM 1585 O O . ASP B 1 68 ? -6.727 5.289 7.457 1 92.12 68 ASP B O 1
ATOM 1589 N N . TRP B 1 69 ? -6.07 3.961 9.125 1 93.44 69 TRP B N 1
ATOM 1590 C CA . TRP B 1 69 ? -4.961 4.848 9.453 1 93.44 69 TRP B CA 1
ATOM 1591 C C . TRP B 1 69 ? -3.654 4.324 8.859 1 93.44 69 TRP B C 1
ATOM 1593 O O . TRP B 1 69 ? -3.303 3.156 9.055 1 93.44 69 TRP B O 1
ATOM 1603 N N . TYR B 1 70 ? -3.02 5.18 8.164 1 96.56 70 TYR B N 1
ATOM 1604 C CA . TYR B 1 70 ? -1.714 4.895 7.582 1 96.56 70 TYR B CA 1
ATOM 1605 C C . TYR B 1 70 ? -0.638 5.781 8.195 1 96.56 70 TYR B C 1
ATOM 1607 O O . TYR B 1 70 ? -0.821 6.996 8.32 1 96.56 70 TYR B O 1
ATOM 1615 N N . ASN B 1 71 ? 0.445 5.156 8.555 1 96.69 71 ASN B N 1
ATOM 1616 C CA . ASN B 1 71 ? 1.584 5.914 9.07 1 96.69 71 ASN B CA 1
ATOM 1617 C C . ASN B 1 71 ? 2.664 6.086 8 1 96.69 71 ASN B C 1
ATOM 1619 O O . ASN B 1 71 ? 3.195 5.098 7.488 1 96.69 71 ASN B O 1
ATOM 1623 N N . LEU B 1 72 ? 3.006 7.332 7.727 1 98.5 72 LEU B N 1
ATOM 1624 C CA . LEU B 1 72 ? 3.967 7.629 6.672 1 98.5 72 LEU B CA 1
ATOM 1625 C C . LEU B 1 72 ? 5.203 8.32 7.234 1 98.5 72 LEU B C 1
ATOM 1627 O O . LEU B 1 72 ? 5.105 9.102 8.188 1 98.5 72 LEU B O 1
ATOM 1631 N N . SER B 1 73 ? 6.293 8.055 6.602 1 98.69 73 SER B N 1
ATOM 1632 C CA . SER B 1 73 ? 7.547 8.719 6.934 1 98.69 73 SER B CA 1
ATOM 1633 C C . SER B 1 73 ? 7.98 9.664 5.816 1 98.69 73 SER B C 1
ATOM 1635 O O . SER B 1 73 ? 7.836 9.344 4.633 1 98.69 73 SER B O 1
ATOM 1637 N N . VAL B 1 74 ? 8.562 10.766 6.207 1 98.75 74 VAL B N 1
ATOM 1638 C CA . VAL B 1 74 ? 9.031 11.789 5.277 1 98.75 74 VAL B CA 1
ATOM 1639 C C . VAL B 1 74 ? 10.508 12.086 5.539 1 98.75 74 VAL B C 1
ATOM 1641 O O . VAL B 1 74 ? 10.875 12.508 6.637 1 98.75 74 VAL B O 1
ATOM 1644 N N . PHE B 1 75 ? 11.297 11.922 4.449 1 98.19 75 PHE B N 1
ATOM 1645 C CA . PHE B 1 75 ? 12.734 12.125 4.621 1 98.19 75 PHE B CA 1
ATOM 1646 C C . PHE B 1 75 ? 13.211 13.312 3.787 1 98.19 75 PHE B C 1
ATOM 1648 O O . PHE B 1 75 ? 14.305 13.836 4.016 1 98.19 75 PHE B O 1
ATOM 1655 N N . ASP B 1 76 ? 12.461 13.711 2.822 1 97.56 76 ASP B N 1
ATOM 1656 C CA . ASP B 1 76 ? 12.836 14.836 1.972 1 97.56 76 ASP B CA 1
ATOM 1657 C C . ASP B 1 76 ? 12.805 16.156 2.756 1 97.56 76 ASP B C 1
ATOM 1659 O O . ASP B 1 76 ? 11.766 16.531 3.303 1 97.56 76 ASP B O 1
ATOM 1663 N N . GLU B 1 77 ? 13.875 16.828 2.73 1 96.88 77 GLU B N 1
ATOM 1664 C CA . GLU B 1 77 ? 14.016 18.031 3.541 1 96.88 77 GLU B CA 1
ATOM 1665 C C . GLU B 1 77 ? 13 19.094 3.125 1 96.88 77 GLU B C 1
ATOM 1667 O O . GLU B 1 77 ? 12.453 19.797 3.973 1 96.88 77 GLU B O 1
ATOM 1672 N N . LYS B 1 78 ? 12.828 19.203 1.859 1 97.88 78 LYS B N 1
ATOM 1673 C CA . LYS B 1 78 ? 11.867 20.188 1.375 1 97.88 78 LYS B CA 1
ATOM 1674 C C . LYS B 1 78 ? 10.453 19.844 1.821 1 97.88 78 LYS B C 1
ATOM 1676 O O . LYS B 1 78 ? 9.672 20.734 2.184 1 97.88 78 LYS B O 1
ATOM 1681 N N . HIS B 1 79 ? 10.062 18.562 1.749 1 98.5 79 HIS B N 1
ATOM 1682 C CA . HIS B 1 79 ? 8.758 18.125 2.225 1 98.5 79 HIS B CA 1
ATOM 1683 C C . HIS B 1 79 ? 8.602 18.391 3.719 1 98.5 79 HIS B C 1
ATOM 1685 O O . HIS B 1 79 ? 7.555 18.875 4.156 1 98.5 79 HIS B O 1
ATOM 1691 N N . ILE B 1 80 ? 9.664 18.094 4.457 1 98.12 80 ILE B N 1
ATOM 1692 C CA . ILE B 1 80 ? 9.625 18.281 5.906 1 98.12 80 ILE B CA 1
ATOM 1693 C C . ILE B 1 80 ? 9.352 19.734 6.234 1 98.12 80 ILE B C 1
ATOM 1695 O O . ILE B 1 80 ? 8.492 20.047 7.062 1 98.12 80 ILE B O 1
ATOM 1699 N N . ALA B 1 81 ? 10.07 20.609 5.629 1 97.56 81 ALA B N 1
ATOM 1700 C CA . ALA B 1 81 ? 9.898 22.047 5.859 1 97.56 81 ALA B CA 1
ATOM 1701 C C . ALA B 1 81 ? 8.477 22.484 5.539 1 97.56 81 ALA B C 1
ATOM 1703 O O . ALA B 1 81 ? 7.875 23.25 6.289 1 97.56 81 ALA B O 1
ATOM 1704 N N . PHE B 1 82 ? 7.984 22 4.418 1 98.19 82 PHE B N 1
ATOM 1705 C CA . PHE B 1 82 ? 6.629 22.359 4.016 1 98.19 82 PHE B CA 1
ATOM 1706 C C . PHE B 1 82 ? 5.617 21.906 5.059 1 98.19 82 PHE B C 1
ATOM 1708 O O . PHE B 1 82 ? 4.719 22.672 5.434 1 98.19 82 PHE B O 1
ATOM 1715 N N . PHE B 1 83 ? 5.738 20.641 5.5 1 98.25 83 PHE B N 1
ATOM 1716 C CA . PHE B 1 83 ? 4.848 20.109 6.523 1 98.25 83 PHE B CA 1
ATOM 1717 C C . PHE B 1 83 ? 4.875 20.984 7.77 1 98.25 83 PHE B C 1
ATOM 1719 O O . PHE B 1 83 ? 3.822 21.359 8.305 1 98.25 83 PHE B O 1
ATOM 1726 N N . GLN B 1 84 ? 6.027 21.344 8.25 1 96.38 84 GLN B N 1
ATOM 1727 C CA . GLN B 1 84 ? 6.207 22.078 9.5 1 96.38 84 GLN B CA 1
ATOM 1728 C C . GLN B 1 84 ? 5.625 23.484 9.406 1 96.38 84 GLN B C 1
ATOM 1730 O O . GLN B 1 84 ? 5.09 24 10.383 1 96.38 84 GLN B O 1
ATOM 1735 N N . ASN B 1 85 ? 5.641 24 8.227 1 96.19 85 ASN B N 1
ATOM 1736 C CA . ASN B 1 85 ? 5.285 25.406 8.078 1 96.19 85 ASN B CA 1
ATOM 1737 C C . ASN B 1 85 ? 3.83 25.578 7.645 1 96.19 85 ASN B C 1
ATOM 1739 O O . ASN B 1 85 ? 3.213 26.609 7.914 1 96.19 85 ASN B O 1
ATOM 1743 N N . HIS B 1 86 ? 3.297 24.531 6.98 1 96.44 86 HIS B N 1
ATOM 1744 C CA . HIS B 1 86 ? 2.041 24.812 6.297 1 96.44 86 HIS B CA 1
ATOM 1745 C C . HIS B 1 86 ? 0.966 23.797 6.66 1 96.44 86 HIS B C 1
ATOM 1747 O O . HIS B 1 86 ? -0.217 24.016 6.383 1 96.44 86 HIS B O 1
ATOM 1753 N N . LEU B 1 87 ? 1.392 22.719 7.285 1 97.31 87 LEU B N 1
ATOM 1754 C CA . LEU B 1 87 ? 0.41 21.641 7.457 1 97.31 87 LEU B CA 1
ATOM 1755 C C . LEU B 1 87 ? 0.2 21.328 8.938 1 97.31 87 LEU B C 1
ATOM 1757 O O . LEU B 1 87 ? 1.107 21.516 9.75 1 97.31 87 LEU B O 1
ATOM 1761 N N . ARG B 1 88 ? -1 20.938 9.242 1 96 88 ARG B N 1
ATOM 1762 C CA . ARG B 1 88 ? -1.425 20.438 10.547 1 96 88 ARG B CA 1
ATOM 1763 C C . ARG B 1 88 ? -2.547 19.422 10.398 1 96 88 ARG B C 1
ATOM 1765 O O . ARG B 1 88 ? -2.984 19.109 9.289 1 96 88 ARG B O 1
ATOM 1772 N N . GLY B 1 89 ? -2.908 18.953 11.555 1 95.94 89 GLY B N 1
ATOM 1773 C CA . GLY B 1 89 ? -4.043 18.047 11.523 1 95.94 89 GLY B CA 1
ATOM 1774 C C . GLY B 1 89 ? -5.254 18.625 10.812 1 95.94 89 GLY B C 1
ATOM 1775 O O . GLY B 1 89 ? -5.562 19.797 10.961 1 95.94 89 GLY B O 1
ATOM 1776 N N . GLY B 1 90 ? -5.895 17.688 9.953 1 94.88 90 GLY B N 1
ATOM 1777 C CA . GLY B 1 90 ? -7.094 18.109 9.25 1 94.88 90 GLY B CA 1
ATOM 1778 C C . GLY B 1 90 ? -6.855 18.391 7.781 1 94.88 90 GLY B C 1
ATOM 1779 O O . GLY B 1 90 ? -7.805 18.453 6.992 1 94.88 90 GLY B O 1
ATOM 1780 N N . ALA B 1 91 ? -5.629 18.672 7.406 1 96.81 91 ALA B N 1
ATOM 1781 C CA . ALA B 1 91 ? -5.312 18.875 5.996 1 96.81 91 ALA B CA 1
ATOM 1782 C C . ALA B 1 91 ? -5.559 17.594 5.191 1 96.81 91 ALA B C 1
ATOM 1784 O O . ALA B 1 91 ? -5.27 16.5 5.66 1 96.81 91 ALA B O 1
ATOM 1785 N N . GLN B 1 92 ? -6.098 17.766 3.961 1 96.62 92 GLN B N 1
ATOM 1786 C CA . GLN B 1 92 ? -6.277 16.625 3.055 1 96.62 92 GLN B CA 1
ATOM 1787 C C . GLN B 1 92 ? -5.133 16.531 2.053 1 96.62 92 GLN B C 1
ATOM 1789 O O . GLN B 1 92 ? -4.789 17.531 1.4 1 96.62 92 GLN B O 1
ATOM 1794 N N . LEU B 1 93 ? -4.586 15.328 1.954 1 98.25 93 LEU B N 1
ATOM 1795 C CA . LEU B 1 93 ? -3.439 15.133 1.073 1 98.25 93 LEU B CA 1
ATOM 1796 C C . LEU B 1 93 ? -3.695 13.992 0.094 1 98.25 93 LEU B C 1
ATOM 1798 O O . LEU B 1 93 ? -4.336 13 0.445 1 98.25 93 LEU B O 1
ATOM 1802 N N . TYR B 1 94 ? -3.285 14.172 -1.145 1 98.38 94 TYR B N 1
ATOM 1803 C CA . TYR B 1 94 ? -2.93 13.062 -2.02 1 98.38 94 TYR B CA 1
ATOM 1804 C C . TYR B 1 94 ? -1.458 12.703 -1.868 1 98.38 94 TYR B C 1
ATOM 1806 O O . TYR B 1 94 ? -0.582 13.547 -2.035 1 98.38 94 TYR B O 1
ATOM 1814 N N . VAL B 1 95 ? -1.127 11.453 -1.5 1 98.75 95 VAL B N 1
ATOM 1815 C CA . VAL B 1 95 ? 0.24 11.062 -1.165 1 98.75 95 VAL B CA 1
ATOM 1816 C C . VAL B 1 95 ? 0.648 9.844 -1.989 1 98.75 95 VAL B C 1
ATOM 1818 O O . VAL B 1 95 ? -0.138 8.914 -2.156 1 98.75 95 VAL B O 1
ATOM 1821 N N . GLU B 1 96 ? 1.791 9.836 -2.504 1 98.69 96 GLU B N 1
ATOM 1822 C CA . GLU B 1 96 ? 2.461 8.648 -3.029 1 98.69 96 GLU B CA 1
ATOM 1823 C C . GLU B 1 96 ? 3.604 8.211 -2.115 1 98.69 96 GLU B C 1
ATOM 1825 O O . GLU B 1 96 ? 4.332 9.047 -1.579 1 98.69 96 GLU B O 1
ATOM 1830 N N . ALA B 1 97 ? 3.748 6.914 -1.988 1 98.69 97 ALA B N 1
ATOM 1831 C CA . ALA B 1 97 ? 4.77 6.398 -1.081 1 98.69 97 ALA B CA 1
ATOM 1832 C C . ALA B 1 97 ? 5.359 5.09 -1.602 1 98.69 97 ALA B C 1
ATOM 1834 O O . ALA B 1 97 ? 4.656 4.297 -2.23 1 98.69 97 ALA B O 1
ATOM 1835 N N . ASP B 1 98 ? 6.625 4.914 -1.371 1 97.62 98 ASP B N 1
ATOM 1836 C CA . ASP B 1 98 ? 7.227 3.59 -1.493 1 97.62 98 ASP B CA 1
ATOM 1837 C C . ASP B 1 98 ? 6.801 2.686 -0.338 1 97.62 98 ASP B C 1
ATOM 1839 O O . ASP B 1 98 ? 6.723 3.129 0.809 1 97.62 98 ASP B O 1
ATOM 1843 N N . VAL B 1 99 ? 6.566 1.401 -0.66 1 96.69 99 VAL B N 1
ATOM 1844 C CA . VAL B 1 99 ? 6.105 0.467 0.363 1 96.69 99 VAL B CA 1
ATOM 1845 C C . VAL B 1 99 ? 7.168 -0.606 0.597 1 96.69 99 VAL B C 1
ATOM 1847 O O . VAL B 1 99 ? 7.754 -1.126 -0.355 1 96.69 99 VAL B O 1
ATOM 1850 N N . ARG B 1 100 ? 7.375 -0.886 1.808 1 93.38 100 ARG B N 1
ATOM 1851 C CA . ARG B 1 100 ? 8.219 -2.01 2.205 1 93.38 100 ARG B CA 1
ATOM 1852 C C . ARG B 1 100 ? 7.52 -2.875 3.248 1 93.38 100 ARG B C 1
ATOM 1854 O O . ARG B 1 100 ? 6.801 -2.361 4.109 1 93.38 100 ARG B O 1
ATOM 1861 N N . GLN B 1 101 ? 7.707 -4.195 3.057 1 91.06 101 GLN B N 1
ATOM 1862 C CA . GLN B 1 101 ? 7.203 -5.121 4.062 1 91.06 101 GLN B CA 1
ATOM 1863 C C . GLN B 1 101 ? 8.344 -5.887 4.73 1 91.06 101 GLN B C 1
ATOM 1865 O O . GLN B 1 101 ? 9.172 -6.488 4.051 1 91.06 101 GLN B O 1
ATOM 1870 N N . ARG B 1 102 ? 8.438 -5.645 6.012 1 81.5 102 ARG B N 1
ATOM 1871 C CA . ARG B 1 102 ? 9.508 -6.324 6.742 1 81.5 102 ARG B CA 1
ATOM 1872 C C . ARG B 1 102 ? 8.938 -7.281 7.781 1 81.5 102 ARG B C 1
ATOM 1874 O O . ARG B 1 102 ? 7.902 -7 8.391 1 81.5 102 ARG B O 1
ATOM 1881 N N . GLN B 1 103 ? 9.641 -8.453 7.781 1 79.88 103 GLN B N 1
ATOM 1882 C CA . GLN B 1 103 ? 9.258 -9.391 8.828 1 79.88 103 GLN B CA 1
ATOM 1883 C C . GLN B 1 103 ? 9.992 -9.086 10.133 1 79.88 103 GLN B C 1
ATOM 1885 O O . GLN B 1 103 ? 11.211 -8.906 10.133 1 79.88 103 GLN B O 1
ATOM 1890 N N . ILE B 1 104 ? 9.172 -8.852 11.125 1 74.69 104 ILE B N 1
ATOM 1891 C CA . ILE B 1 104 ? 9.789 -8.609 12.43 1 74.69 104 ILE B CA 1
ATOM 1892 C C . ILE B 1 104 ? 9.312 -9.656 13.43 1 74.69 104 ILE B C 1
ATOM 1894 O O . ILE B 1 104 ? 8.227 -10.219 13.273 1 74.69 104 ILE B O 1
ATOM 1898 N N . VAL B 1 105 ? 10.32 -10.156 14.188 1 73.12 105 VAL B N 1
ATOM 1899 C CA . VAL B 1 105 ? 10.008 -11.117 15.242 1 73.12 105 VAL B CA 1
ATOM 1900 C C . VAL B 1 105 ? 9.75 -10.375 16.547 1 73.12 105 VAL B C 1
ATOM 1902 O O . VAL B 1 105 ? 10.57 -9.562 16.984 1 73.12 105 VAL B O 1
ATOM 1905 N N . ASN B 1 106 ? 8.484 -10.625 16.969 1 66.94 106 ASN B N 1
ATOM 1906 C CA . ASN B 1 106 ? 8.18 -9.953 18.219 1 66.94 106 ASN B CA 1
ATOM 1907 C C . ASN B 1 106 ? 8.844 -10.648 19.406 1 66.94 106 ASN B C 1
ATOM 1909 O O . ASN B 1 106 ? 9.469 -11.695 19.25 1 66.94 106 ASN B O 1
ATOM 1913 N N . GLU B 1 107 ? 8.82 -9.891 20.5 1 65.31 107 GLU B N 1
ATOM 1914 C CA . GLU B 1 107 ? 9.445 -10.383 21.719 1 65.31 107 GLU B CA 1
ATOM 1915 C C . GLU B 1 107 ? 8.961 -11.789 22.062 1 65.31 107 GLU B C 1
ATOM 1917 O O . GLU B 1 107 ? 9.688 -12.57 22.688 1 65.31 107 GLU B O 1
ATOM 1922 N N . GLU B 1 108 ? 7.828 -12.055 21.594 1 65.62 108 GLU B N 1
ATOM 1923 C CA . GLU B 1 108 ? 7.273 -13.367 21.922 1 65.62 108 GLU B CA 1
ATOM 1924 C C . GLU B 1 108 ? 7.691 -14.414 20.891 1 65.62 108 GLU B C 1
ATOM 1926 O O . GLU B 1 108 ? 7.305 -15.578 20.984 1 65.62 108 GLU B O 1
ATOM 1931 N N . GLY B 1 109 ? 8.422 -13.953 20.078 1 66.81 109 GLY B N 1
ATOM 1932 C CA . GLY B 1 109 ? 8.93 -14.875 19.062 1 66.81 109 GLY B CA 1
ATOM 1933 C C . GLY B 1 109 ? 8.016 -15.008 17.859 1 66.81 109 GLY B C 1
ATOM 1934 O O . GLY B 1 109 ? 8.242 -15.852 17 1 66.81 109 GLY B O 1
ATOM 1935 N N . GLU B 1 110 ? 6.875 -14.297 18 1 69.31 110 GLU B N 1
ATOM 1936 C CA . GLU B 1 110 ? 5.949 -14.406 16.875 1 69.31 110 GLU B CA 1
ATOM 1937 C C . GLU B 1 110 ? 6.305 -13.414 15.766 1 69.31 110 GLU B C 1
ATOM 1939 O O . GLU B 1 110 ? 6.574 -12.242 16.047 1 69.31 110 GLU B O 1
ATOM 1944 N N . GLY B 1 111 ? 6.469 -13.906 14.586 1 72.19 111 GLY B N 1
ATOM 1945 C CA . GLY B 1 111 ? 6.789 -13.102 13.422 1 72.19 111 GLY B CA 1
ATOM 1946 C C . GLY B 1 111 ? 5.645 -12.211 12.984 1 72.19 111 GLY B C 1
ATOM 1947 O O . GLY B 1 111 ? 4.48 -12.594 13.078 1 72.19 111 GLY B O 1
ATOM 1948 N N . ARG B 1 112 ? 5.957 -10.883 12.977 1 77.06 112 ARG B N 1
ATOM 1949 C CA . ARG B 1 112 ? 4.961 -9.977 12.43 1 77.06 112 ARG B CA 1
ATOM 1950 C C . ARG B 1 112 ? 5.52 -9.211 11.227 1 77.06 112 ARG B C 1
ATOM 1952 O O . ARG B 1 112 ? 6.727 -8.992 11.141 1 77.06 112 ARG B O 1
ATOM 1959 N N . ILE B 1 113 ? 4.492 -8.984 10.297 1 80.94 113 ILE B N 1
ATOM 1960 C CA . ILE B 1 113 ? 4.867 -8.188 9.133 1 80.94 113 ILE B CA 1
ATOM 1961 C C . ILE B 1 113 ? 4.508 -6.723 9.375 1 80.94 113 ILE B C 1
ATOM 1963 O O . ILE B 1 113 ? 3.377 -6.41 9.75 1 80.94 113 ILE B O 1
ATOM 1967 N N . VAL B 1 114 ? 5.504 -5.895 9.258 1 84.69 114 VAL B N 1
ATOM 1968 C CA . VAL B 1 114 ? 5.285 -4.461 9.398 1 84.69 114 VAL B CA 1
ATOM 1969 C C . VAL B 1 114 ? 5.371 -3.793 8.023 1 84.69 114 VAL B C 1
ATOM 1971 O O . VAL B 1 114 ? 6.328 -4.012 7.277 1 84.69 114 VAL B O 1
ATOM 1974 N N . THR B 1 115 ? 4.363 -3.031 7.699 1 92.94 115 THR B N 1
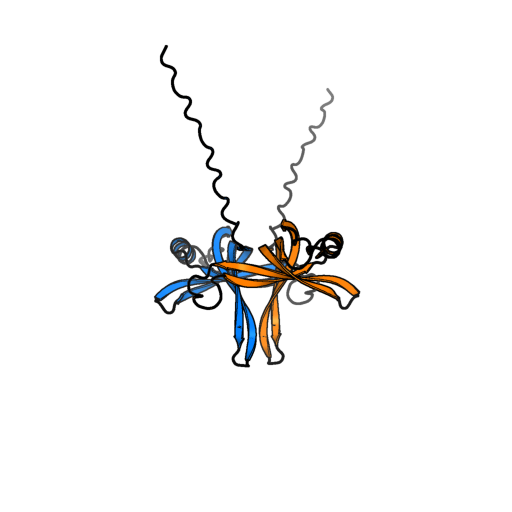ATOM 1975 C CA . THR B 1 115 ? 4.348 -2.268 6.457 1 92.94 115 THR B CA 1
ATOM 1976 C C . THR B 1 115 ? 4.898 -0.861 6.68 1 92.94 115 THR B C 1
ATOM 1978 O O . THR B 1 115 ? 4.371 -0.108 7.504 1 92.94 115 THR B O 1
ATOM 1981 N N . SER B 1 116 ? 5.965 -0.565 6.004 1 94.69 116 SER B N 1
ATOM 1982 C CA . SER B 1 116 ? 6.559 0.767 6.07 1 94.69 116 SER B CA 1
ATOM 1983 C C . SER B 1 116 ? 6.227 1.584 4.828 1 94.69 116 SER B C 1
ATOM 1985 O O . SER B 1 116 ? 6.363 1.096 3.703 1 94.69 116 SER B O 1
ATOM 1987 N N . LEU B 1 117 ? 5.797 2.818 5.066 1 97.69 117 LEU B N 1
ATOM 1988 C CA . LEU B 1 117 ? 5.461 3.738 3.984 1 97.69 117 LEU B CA 1
ATOM 1989 C C . LEU B 1 117 ? 6.379 4.953 3.998 1 97.69 117 LEU B C 1
ATOM 1991 O O . LEU B 1 117 ? 6.395 5.715 4.969 1 97.69 117 LEU B O 1
ATOM 1995 N N . ARG B 1 118 ? 7.07 5.109 2.904 1 98.38 118 ARG B N 1
ATOM 1996 C CA . ARG B 1 118 ? 7.938 6.273 2.762 1 98.38 118 ARG B CA 1
ATOM 1997 C C . ARG B 1 118 ? 7.406 7.223 1.689 1 98.38 118 ARG B C 1
ATOM 1999 O O . ARG B 1 118 ? 7.391 6.883 0.504 1 98.38 118 ARG B O 1
ATOM 2006 N N . GLN B 1 119 ? 7.086 8.43 2.1 1 98.81 119 GLN B N 1
ATOM 2007 C CA . GLN B 1 119 ? 6.539 9.406 1.166 1 98.81 119 GLN B CA 1
ATOM 2008 C C . GLN B 1 119 ? 7.559 9.773 0.093 1 98.81 119 GLN B C 1
ATOM 2010 O O . GLN B 1 119 ? 8.711 10.094 0.406 1 98.81 119 GLN B O 1
ATOM 2015 N N . THR B 1 120 ? 7.078 9.734 -1.172 1 98.5 120 THR B N 1
ATOM 2016 C CA . THR B 1 120 ? 7.922 10.164 -2.281 1 98.5 120 THR B CA 1
ATOM 2017 C C . THR B 1 120 ? 7.398 11.453 -2.896 1 98.5 120 THR B C 1
ATOM 2019 O O . THR B 1 120 ? 8.164 12.242 -3.459 1 98.5 120 THR B O 1
ATOM 2022 N N . SER B 1 121 ? 6.113 11.617 -2.828 1 98.56 121 SER B N 1
ATOM 2023 C CA . SER B 1 121 ? 5.477 12.836 -3.311 1 98.56 121 SER B CA 1
ATOM 2024 C C . SER B 1 121 ? 4.141 13.078 -2.619 1 98.56 121 SER B C 1
ATOM 2026 O O . SER B 1 121 ? 3.568 12.156 -2.027 1 98.56 121 SER B O 1
ATOM 2028 N N . PHE B 1 122 ? 3.721 14.359 -2.66 1 98.56 122 PHE B N 1
ATOM 2029 C CA . PHE B 1 122 ? 2.408 14.688 -2.115 1 98.56 122 PHE B CA 1
ATOM 2030 C C . PHE B 1 122 ? 1.858 15.953 -2.752 1 98.56 122 PHE B C 1
ATOM 2032 O O . PHE B 1 122 ? 2.611 16.75 -3.326 1 98.56 122 PHE B O 1
ATOM 2039 N N . ASP B 1 123 ? 0.5 16.047 -2.668 1 98.31 123 ASP B N 1
ATOM 2040 C CA . ASP B 1 123 ? -0.233 17.25 -3.039 1 98.31 123 ASP B CA 1
ATOM 2041 C C . ASP B 1 123 ? -1.265 17.609 -1.975 1 98.31 123 ASP B C 1
ATOM 2043 O O . ASP B 1 123 ? -1.982 16.75 -1.475 1 98.31 123 ASP B O 1
ATOM 2047 N N . VAL B 1 124 ? -1.292 18.922 -1.761 1 97.81 124 VAL B N 1
ATOM 2048 C CA . VAL B 1 124 ? -2.316 19.391 -0.83 1 97.81 124 VAL B CA 1
ATOM 2049 C C . VAL B 1 124 ? -3.643 19.562 -1.566 1 97.81 124 VAL B C 1
ATOM 2051 O O . VAL B 1 124 ? -3.734 20.344 -2.512 1 97.81 124 VAL B O 1
ATOM 2054 N N . VAL B 1 125 ? -4.555 18.797 -1.133 1 96.38 125 VAL B N 1
ATOM 2055 C CA . VAL B 1 125 ? -5.883 18.891 -1.732 1 96.38 125 VAL B CA 1
ATOM 2056 C C . VAL B 1 125 ? -6.695 19.969 -1.021 1 96.38 125 VAL B C 1
ATOM 2058 O O . VAL B 1 125 ? -7.414 20.734 -1.662 1 96.38 125 VAL B O 1
ATOM 2061 N N . ARG B 1 126 ? -6.582 19.922 0.361 1 94.94 126 ARG B N 1
ATOM 2062 C CA . ARG B 1 126 ? -7.254 20.922 1.184 1 94.94 126 ARG B CA 1
ATOM 2063 C C . ARG B 1 126 ? -6.418 21.281 2.408 1 94.94 126 ARG B C 1
ATOM 2065 O O . ARG B 1 126 ? -5.965 20.391 3.137 1 94.94 126 ARG B O 1
ATOM 2072 N N . PHE B 1 127 ? -6.246 22.562 2.605 1 93.88 127 PHE B N 1
ATOM 2073 C CA . PHE B 1 127 ? -5.512 23.031 3.779 1 93.88 127 PHE B CA 1
ATOM 2074 C C . PHE B 1 127 ? -6.398 23 5.02 1 93.88 127 PHE B C 1
ATOM 2076 O O . PHE B 1 127 ? -7.625 23.016 4.91 1 93.88 127 PHE B O 1
ATOM 2083 N N . PRO B 1 128 ? -5.688 22.891 6.098 1 86.06 128 PRO B N 1
ATOM 2084 C CA . PRO B 1 128 ? -6.477 22.891 7.332 1 86.06 128 PRO B CA 1
ATOM 2085 C C . PRO B 1 128 ? -7.199 24.219 7.559 1 86.06 128 PRO B C 1
ATOM 2087 O O . PRO B 1 128 ? -6.719 25.266 7.117 1 86.06 128 PRO B O 1
ATOM 2090 N N . LYS B 1 129 ? -8.5 24.062 8 1 77.56 129 LYS B N 1
ATOM 2091 C CA . LYS B 1 129 ? -9.242 25.281 8.281 1 77.56 129 LYS B CA 1
ATOM 2092 C C . LYS B 1 129 ? -8.477 26.172 9.258 1 77.56 129 LYS B C 1
ATOM 2094 O O . LYS B 1 129 ? -7.785 25.672 10.148 1 77.56 129 LYS B O 1
ATOM 2099 N N . LYS B 1 130 ? -8.375 27.484 8.883 1 72.25 130 LYS B N 1
ATOM 2100 C CA . LYS B 1 130 ? -7.73 28.453 9.758 1 72.25 130 LYS B CA 1
ATOM 2101 C C . LYS B 1 130 ? -8.375 28.453 11.148 1 72.25 130 LYS B C 1
ATOM 2103 O O . LYS B 1 130 ? -9.586 28.281 11.273 1 72.25 130 LYS B O 1
ATOM 2108 N N . GLN B 1 131 ? -7.648 28.078 12.172 1 59 131 GLN B N 1
ATOM 2109 C CA . GLN B 1 131 ? -8.211 28.312 13.5 1 59 131 GLN B CA 1
ATOM 2110 C C . GLN B 1 131 ? -8.898 29.672 13.578 1 59 131 GLN B C 1
ATOM 2112 O O . GLN B 1 131 ? -8.305 30.703 13.242 1 59 131 GLN B O 1
ATOM 2117 N N . GLU B 1 132 ? -10.18 29.781 13.227 1 51.78 132 GLU B N 1
ATOM 2118 C CA . GLU B 1 132 ? -10.805 31.062 13.539 1 51.78 132 GLU B CA 1
ATOM 2119 C C . GLU B 1 132 ? -10.18 31.688 14.781 1 51.78 132 GLU B C 1
ATOM 2121 O O . GLU B 1 132 ? -10.039 31.016 15.812 1 51.78 132 GLU B O 1
ATOM 2126 N N . GLU B 1 133 ? -9.219 32.594 14.719 1 48.41 133 GLU B N 1
ATOM 2127 C CA . GLU B 1 133 ? -9.008 33.5 15.852 1 48.41 133 GLU B CA 1
ATOM 2128 C C . GLU B 1 133 ? -10.336 33.906 16.484 1 48.41 133 GLU B C 1
ATOM 2130 O O . GLU B 1 133 ? -11.234 34.375 15.789 1 48.41 133 GLU B O 1
ATOM 2135 N N . SER B 1 134 ? -10.953 33.031 17.328 1 44.59 134 SER B N 1
ATOM 2136 C CA . SER B 1 134 ? -12 33.719 18.078 1 44.59 134 SER B CA 1
ATOM 2137 C C . SER B 1 134 ? -11.68 35.188 18.219 1 44.59 134 SER B C 1
ATOM 2139 O O . SER B 1 134 ? -10.633 35.562 18.766 1 44.59 134 SER B O 1
ATOM 2141 N N . SER B 1 135 ? -12.078 36.031 17.328 1 38.56 135 SER B N 1
ATOM 2142 C CA . SER B 1 135 ? -12.305 37.344 17.859 1 38.56 135 SER B CA 1
ATOM 2143 C C . SER B 1 135 ? -13.195 37.312 19.094 1 38.56 135 SER B C 1
ATOM 2145 O O . SER B 1 135 ? -14.141 36.531 19.156 1 38.56 135 SER B O 1
#

Nearest PDB structures (foldseek):
  6cqm-assembly1_D-2  TM=9.048E-01  e=1.771E-08  Saccharomyces cerevisiae S288C
  6cqm-assembly2_B  TM=8.488E-01  e=1.283E-08  Saccharomyces cerevisiae S288C
  6cqm-assembly2_F  TM=8.548E-01  e=1.771E-08  Saccharomyces cerevisiae S288C
  6cqo-assembly2_F  TM=8.394E-01  e=2.196E-08  Saccharomyces cerevisiae S288C
  6rup-assembly1_A-2  TM=7.719E-01  e=5.597E-06  Homo sapiens

Solvent-accessible surface area (backbone atoms only — not comparable to full-atom values): 15556 Å² total; per-residue (Å²): 136,85,78,72,77,77,78,75,77,73,77,71,73,68,74,74,65,77,80,71,40,42,41,36,36,41,34,28,28,28,33,56,49,78,45,84,46,64,45,96,88,63,50,64,34,35,36,33,35,32,36,27,46,37,86,31,83,79,47,67,82,88,61,42,61,51,66,27,70,43,65,36,35,37,64,52,64,70,57,49,52,46,42,74,72,70,53,53,58,59,18,27,34,40,35,34,22,42,50,45,51,41,84,39,68,39,96,82,64,49,75,39,70,45,76,45,34,38,52,76,48,72,43,82,74,36,74,42,78,73,75,71,70,78,123,137,86,78,71,77,77,77,75,78,73,75,71,72,71,74,73,66,78,81,72,40,43,40,37,35,40,36,29,28,27,34,56,46,79,43,84,46,63,46,97,89,64,50,65,33,34,36,34,35,31,36,27,46,38,88,34,82,82,46,66,82,82,65,44,61,50,67,28,70,42,63,36,35,37,64,50,64,69,59,48,52,48,42,74,73,70,56,53,58,60,19,27,34,40,37,33,24,44,50,44,51,42,83,38,70,40,96,83,64,49,74,40,69,46,77,45,34,38,51,75,46,74,43,81,75,37,74,41,79,73,76,70,71,79,122

Organism: Candidozyma auris (NCBI:txid498019)

Foldseek 3Di:
DPPDPPPPPPPPPPPPDPPDDFDKDKDKFWWAAKDWDADPVGQTKIKTKGWGWDQAPPVPDPDRIDTDIDIEMERDPVVVVCCVPFAGTGWIKTWMWTWDWDWDQDPVRDIDIDIYTYTDDMDTPGHHDDPPPPD/DPPDPDPPPPPPPPPPDPPDDFDKDKDKFWWAAKDWDADPVGQTKIKTKGWGWDQAPVVPDDDRIDTDIDIEMERDPVVVVCCVPFAGTGWIKTWMWTWDWDWDQDPVRDIDIDIYTYTDDMDTPGHHDDPPPPD

Radius of gyration: 24.98 Å; Cα contacts (8 Å, |Δi|>4): 527; chains: 2; bounding box: 76×72×79 Å

InterPro domains:
  IPR000424 Primosome PriB/single-strand DNA-binding [PF00436] (23-123)
  IPR000424 Primosome PriB/single-strand DNA-binding [PS50935] (22-126)
  IPR000424 Primosome PriB/single-strand DNA-binding [cd04496] (25-124)
  IPR011344 Single-stranded DNA-binding protein [PIRSF002070] (22-133)
  IPR012340 Nucleic acid-binding, OB-fold [G3DSA:2.40.50.140] (11-132)
  IPR012340 Nucleic acid-binding, OB-fold [SSF50249] (22-123)